Protein AF-A0A7S3WGF1-F1 (afdb_monomer)

Mean predicted aligned error: 12.61 Å

Structure (mmCIF, N/CA/C/O backbone):
data_AF-A0A7S3WGF1-F1
#
_entry.id   AF-A0A7S3WGF1-F1
#
loop_
_atom_site.group_PDB
_atom_site.id
_atom_site.type_symbol
_atom_site.label_atom_id
_atom_site.label_alt_id
_atom_site.label_comp_id
_atom_site.label_asym_id
_atom_site.label_entity_id
_atom_site.label_seq_id
_atom_site.pdbx_PDB_ins_code
_atom_site.Cartn_x
_atom_site.Cartn_y
_atom_site.Cartn_z
_atom_site.occupancy
_atom_site.B_iso_or_equiv
_atom_site.auth_seq_id
_atom_site.auth_comp_id
_atom_site.auth_asym_id
_atom_site.auth_atom_id
_atom_site.pdbx_PDB_model_num
ATOM 1 N N . ALA A 1 1 ? -30.052 -6.430 4.792 1.00 28.28 1 ALA A N 1
ATOM 2 C CA . ALA A 1 1 ? -30.085 -4.956 4.705 1.00 28.28 1 ALA A CA 1
ATOM 3 C C . ALA A 1 1 ? -29.554 -4.330 5.995 1.00 28.28 1 ALA A C 1
ATOM 5 O O . ALA A 1 1 ? -28.437 -3.846 5.954 1.00 28.28 1 ALA A O 1
ATOM 6 N N . ALA A 1 2 ? -30.234 -4.464 7.143 1.00 25.03 2 ALA A N 1
ATOM 7 C CA . ALA A 1 2 ? -29.783 -3.886 8.423 1.00 25.03 2 ALA A CA 1
ATOM 8 C C . ALA A 1 2 ? -28.396 -4.368 8.906 1.00 25.03 2 ALA A C 1
ATOM 10 O O . ALA A 1 2 ? -27.636 -3.590 9.456 1.00 25.03 2 ALA A O 1
ATOM 11 N N . MET A 1 3 ? -28.017 -5.622 8.637 1.00 24.45 3 MET A N 1
ATOM 12 C CA . MET A 1 3 ? -26.718 -6.178 9.056 1.00 24.45 3 MET A CA 1
ATOM 13 C C . MET A 1 3 ? -25.504 -5.597 8.296 1.00 24.45 3 MET A C 1
ATOM 15 O O . MET A 1 3 ? -24.385 -5.693 8.787 1.00 24.45 3 MET A O 1
ATOM 19 N N . ASN A 1 4 ? -25.712 -4.979 7.122 1.00 27.69 4 ASN A N 1
ATOM 20 C CA . ASN A 1 4 ? -24.635 -4.358 6.331 1.00 27.69 4 ASN A CA 1
ATOM 21 C C . ASN A 1 4 ? -24.276 -2.945 6.814 1.00 27.69 4 ASN A C 1
ATOM 23 O O . ASN A 1 4 ? -23.168 -2.490 6.554 1.00 27.69 4 ASN A O 1
ATOM 27 N N . GLU A 1 5 ? -25.173 -2.262 7.529 1.00 30.19 5 GLU A N 1
ATOM 28 C CA . GLU A 1 5 ? -24.887 -0.945 8.118 1.00 30.19 5 GLU A CA 1
ATOM 29 C C . GLU A 1 5 ? -24.027 -1.053 9.386 1.00 30.19 5 GLU A C 1
ATOM 31 O O . GLU A 1 5 ? -23.374 -0.097 9.773 1.00 30.19 5 GLU A O 1
ATOM 36 N N . TRP A 1 6 ? -23.970 -2.223 10.030 1.00 31.95 6 TRP A N 1
ATOM 37 C CA . TRP A 1 6 ? -23.259 -2.402 11.306 1.00 31.95 6 TRP A CA 1
ATOM 38 C C . TRP A 1 6 ? -21.753 -2.604 11.117 1.00 31.95 6 TRP A C 1
ATOM 40 O O . TRP A 1 6 ? -20.976 -2.490 12.061 1.00 31.95 6 TRP A O 1
ATOM 50 N N . LEU A 1 7 ? -21.351 -2.922 9.885 1.00 31.31 7 LEU A N 1
ATOM 51 C CA . LEU A 1 7 ? -19.973 -3.161 9.470 1.00 31.31 7 LEU A CA 1
ATOM 52 C C . LEU A 1 7 ? -19.371 -1.960 8.729 1.00 31.31 7 LEU A C 1
ATOM 54 O O . LEU A 1 7 ? -18.263 -2.075 8.204 1.00 31.31 7 LEU A O 1
ATOM 58 N N . THR A 1 8 ? -20.054 -0.807 8.680 1.00 32.34 8 THR A N 1
ATOM 59 C CA . THR A 1 8 ? -19.432 0.408 8.145 1.00 32.34 8 THR A CA 1
ATOM 60 C C . THR A 1 8 ? -18.238 0.788 9.028 1.00 32.34 8 THR A C 1
ATOM 62 O O . THR A 1 8 ? -18.432 1.028 10.223 1.00 32.34 8 THR A O 1
ATOM 65 N N . PRO A 1 9 ? -17.010 0.876 8.481 1.00 38.00 9 PRO A N 1
ATOM 66 C CA . PRO A 1 9 ? -15.781 1.083 9.252 1.00 38.00 9 PRO A CA 1
ATOM 67 C C . PRO A 1 9 ? -15.656 2.441 9.947 1.00 38.00 9 PRO A C 1
ATOM 69 O O . PRO A 1 9 ? -14.565 2.746 10.413 1.00 38.00 9 PRO A O 1
ATOM 72 N N . ALA A 1 10 ? -16.696 3.276 9.955 1.00 37.53 10 ALA A N 1
ATOM 73 C CA . ALA A 1 10 ? -16.585 4.691 10.286 1.00 37.53 10 ALA A CA 1
ATOM 74 C C . ALA A 1 10 ? -16.804 5.013 11.771 1.00 37.53 10 ALA A C 1
ATOM 76 O O . ALA A 1 10 ? -16.273 6.012 12.229 1.00 37.53 10 ALA A O 1
ATOM 77 N N . THR A 1 11 ? -17.546 4.204 12.540 1.00 42.28 11 THR A N 1
ATOM 78 C CA . THR A 1 11 ? -18.038 4.696 13.845 1.00 42.28 11 THR A CA 1
ATOM 79 C C . THR A 1 11 ? -18.036 3.705 15.015 1.00 42.28 11 THR A C 1
ATOM 81 O O . THR A 1 11 ? -18.543 4.066 16.064 1.00 42.28 11 THR A O 1
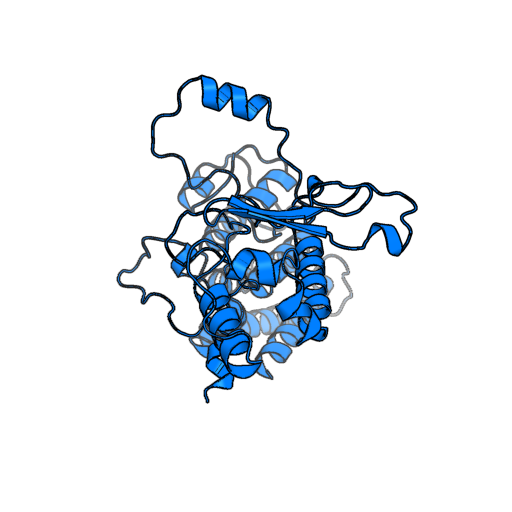ATOM 84 N N . S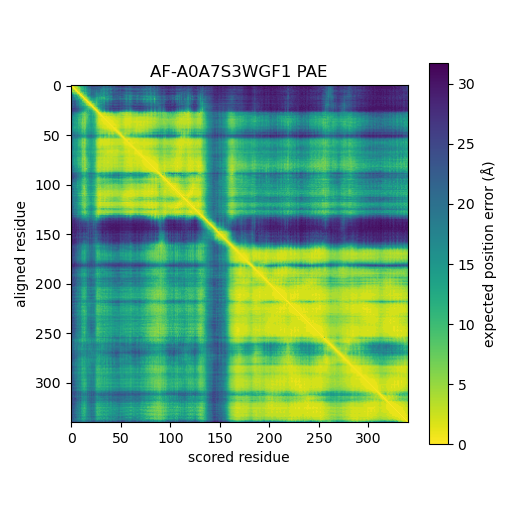ER A 1 12 ? -17.497 2.488 14.900 1.00 40.59 12 SER A N 1
ATOM 85 C CA . SER A 1 12 ? -17.511 1.466 15.971 1.00 40.59 12 SER A CA 1
ATOM 86 C C . SER A 1 12 ? -16.225 1.420 16.827 1.00 40.59 12 SER A C 1
ATOM 88 O O . SER A 1 12 ? -15.193 1.978 16.484 1.00 40.59 12 SER A O 1
ATOM 90 N N . LEU A 1 13 ? -16.231 0.651 17.924 1.00 42.50 13 LEU A N 1
ATOM 91 C CA . LEU A 1 13 ? -15.059 0.365 18.774 1.00 42.50 13 LEU A CA 1
ATOM 92 C C . LEU A 1 13 ? -13.947 -0.319 17.954 1.00 42.50 13 LEU A C 1
ATOM 94 O O . LEU A 1 13 ? -12.773 -0.406 18.316 1.00 42.50 13 LEU A O 1
ATOM 98 N N . LEU A 1 14 ? -14.387 -0.819 16.802 1.00 50.12 14 LEU A N 1
ATOM 99 C CA . LEU A 1 14 ? -13.697 -1.447 15.701 1.00 50.12 14 LEU A CA 1
ATOM 100 C C . LEU A 1 14 ? -13.537 -0.487 14.498 1.00 50.12 14 LEU A C 1
ATOM 102 O O . LEU A 1 14 ? -13.244 -0.945 13.401 1.00 50.12 14 LEU A O 1
ATOM 106 N N . SER A 1 15 ? -13.640 0.831 14.671 1.00 47.31 15 SER A N 1
ATOM 107 C CA . SER A 1 15 ? -13.261 1.892 13.725 1.00 47.31 15 SER A CA 1
ATOM 108 C C . SER A 1 15 ? -12.178 2.760 14.356 1.00 47.31 15 SER A C 1
ATOM 110 O O . SER A 1 15 ? -12.435 3.687 15.114 1.00 47.31 15 SER A O 1
ATOM 112 N N . LEU A 1 16 ? -10.926 2.428 14.059 1.00 43.38 16 LEU A N 1
ATOM 113 C CA . LEU A 1 16 ? -9.810 3.346 14.267 1.00 43.38 16 LEU A CA 1
ATOM 114 C C . LEU A 1 16 ? -9.381 3.796 12.875 1.00 43.38 16 LEU A C 1
ATOM 116 O O . LEU A 1 16 ? -8.387 3.317 12.339 1.00 43.38 16 LEU A O 1
ATOM 120 N N . GLY A 1 17 ? -10.200 4.648 12.271 1.00 36.94 17 GLY A N 1
ATOM 121 C CA . GLY A 1 17 ? -9.845 5.460 11.115 1.00 36.94 17 GLY A CA 1
ATOM 122 C C . GLY A 1 17 ? -10.109 6.919 11.483 1.00 36.94 17 GLY A C 1
ATOM 123 O O . GLY A 1 17 ? -11.022 7.167 12.272 1.00 36.94 17 GLY A O 1
ATOM 124 N N . PRO A 1 18 ? -9.306 7.885 11.012 1.00 34.41 18 PRO A N 1
ATOM 125 C CA . PRO A 1 18 ? -9.713 9.278 11.117 1.00 34.41 18 PRO A CA 1
ATOM 126 C C . PRO A 1 18 ? -11.056 9.446 10.394 1.00 34.41 18 PRO A C 1
ATOM 128 O O . PRO A 1 18 ? -11.232 8.922 9.293 1.00 34.41 18 PRO A O 1
ATOM 131 N N . GLU A 1 19 ? -11.993 10.176 11.000 1.00 35.38 19 GLU A N 1
ATOM 132 C CA . GLU A 1 19 ? -13.127 10.728 10.254 1.00 35.38 19 GLU A CA 1
ATOM 133 C C . GLU A 1 19 ? -12.552 11.511 9.063 1.00 35.38 19 GLU A C 1
ATOM 135 O O . GLU A 1 19 ? -11.658 12.345 9.286 1.00 35.38 19 GLU A O 1
ATOM 140 N N . PRO A 1 20 ? -12.997 11.257 7.818 1.00 32.69 20 PRO A N 1
ATOM 141 C CA . PRO A 1 20 ? -12.499 11.985 6.660 1.00 32.69 20 PRO A CA 1
ATOM 142 C C . PRO A 1 20 ? -12.712 13.491 6.884 1.00 32.69 20 PRO A C 1
ATOM 144 O O . PRO A 1 20 ? -13.832 13.954 7.074 1.00 32.69 20 PRO A O 1
ATOM 147 N N . GLY A 1 21 ? -11.615 14.254 6.923 1.00 33.94 21 GLY A N 1
ATOM 148 C CA . GLY A 1 21 ? -11.622 15.704 7.156 1.00 33.94 21 GLY A CA 1
ATOM 149 C C . GLY A 1 21 ? -11.395 16.159 8.604 1.00 33.94 21 GLY A C 1
ATOM 150 O O . GLY A 1 21 ? -11.217 17.355 8.837 1.00 33.94 21 GLY A O 1
ATOM 151 N N . SER A 1 22 ? -11.324 15.251 9.585 1.00 29.34 22 SER A N 1
ATOM 152 C CA . SER A 1 22 ? -10.852 15.605 10.927 1.00 29.34 22 SER A CA 1
ATOM 153 C C . SER A 1 22 ? -9.356 15.297 11.030 1.00 29.34 22 SER A C 1
ATOM 155 O O . SER A 1 22 ? -8.930 14.148 10.970 1.00 29.34 22 SER A O 1
ATOM 157 N N . GLY A 1 23 ? -8.519 16.313 11.234 1.00 28.98 23 GLY A N 1
ATOM 158 C CA . GLY A 1 23 ? -7.108 16.129 11.610 1.00 28.98 23 GLY A CA 1
ATOM 159 C C . GLY A 1 23 ? -6.924 15.502 13.005 1.00 28.98 23 GLY A C 1
ATOM 160 O O . GLY A 1 23 ? -5.917 15.752 13.669 1.00 28.98 23 GLY A O 1
ATOM 161 N N . ALA A 1 24 ? -7.913 14.752 13.501 1.00 30.61 24 ALA A N 1
ATOM 162 C CA . ALA A 1 24 ? -7.895 14.113 14.799 1.00 30.61 24 ALA A CA 1
ATOM 163 C C . ALA A 1 24 ? -7.146 12.781 14.693 1.00 30.61 24 ALA A C 1
ATOM 165 O O . ALA A 1 24 ? -7.541 11.865 13.974 1.00 30.61 24 ALA A O 1
ATOM 166 N N . ALA A 1 25 ? -6.040 12.693 15.433 1.00 35.16 25 ALA A N 1
ATOM 167 C CA . ALA A 1 25 ? -5.309 11.457 15.674 1.00 35.16 25 ALA A CA 1
ATOM 168 C C . ALA A 1 25 ? -6.285 10.319 15.998 1.00 35.16 25 ALA A C 1
ATOM 170 O O . ALA A 1 25 ? -7.210 10.545 16.780 1.00 35.16 25 ALA A O 1
ATOM 171 N N . SER A 1 26 ? -6.063 9.116 15.445 1.00 49.88 26 SER A N 1
ATOM 172 C CA . SER A 1 26 ? -6.861 7.942 15.812 1.00 49.88 26 SER A CA 1
ATOM 173 C C . SER A 1 26 ? -6.853 7.834 17.331 1.00 49.88 26 SER A C 1
ATOM 175 O O . SER A 1 26 ? -5.826 7.547 17.958 1.00 49.88 26 SER A O 1
ATOM 177 N N . SER A 1 27 ? -7.973 8.156 17.942 1.00 53.09 27 SER A N 1
ATOM 178 C CA . SER A 1 27 ? -8.084 8.073 19.376 1.00 53.09 27 SER A CA 1
ATOM 179 C C . SER A 1 27 ? -8.647 6.697 19.654 1.00 53.09 27 SER A C 1
ATOM 181 O O . SER A 1 27 ? -9.563 6.250 18.975 1.00 53.09 27 SER A O 1
ATOM 183 N N . MET A 1 28 ? -8.131 6.026 20.680 1.00 66.75 28 MET A N 1
ATOM 184 C CA . MET A 1 28 ? -8.801 4.884 21.308 1.00 66.75 28 MET A CA 1
ATOM 185 C C . MET A 1 28 ? -10.162 5.303 21.917 1.00 66.75 28 MET A C 1
ATOM 187 O O . MET A 1 28 ? -10.588 4.711 22.900 1.00 66.75 28 MET A O 1
ATOM 191 N N . ALA A 1 29 ? -10.786 6.385 21.439 1.00 71.44 29 ALA A N 1
ATOM 192 C CA . ALA A 1 29 ? -12.009 6.965 21.951 1.00 71.44 29 ALA A CA 1
ATOM 193 C C . ALA A 1 29 ? -13.213 6.111 21.581 1.00 71.44 29 ALA A C 1
ATOM 195 O O . ALA A 1 29 ? -13.190 5.332 20.633 1.00 71.44 29 ALA A O 1
ATOM 196 N N . LEU A 1 30 ? -14.265 6.299 22.365 1.00 73.31 30 LEU A N 1
ATOM 197 C CA . LEU A 1 30 ? -15.547 5.655 22.160 1.00 73.31 30 LEU A CA 1
ATOM 198 C C . LEU A 1 30 ? -16.306 6.383 21.038 1.00 73.31 30 LEU A C 1
ATOM 200 O O . LEU A 1 30 ? -16.776 7.511 21.250 1.00 73.31 30 LEU A O 1
ATOM 204 N N . GLY A 1 31 ? -16.419 5.748 19.872 1.00 72.31 31 GLY A N 1
ATOM 205 C CA . GLY A 1 31 ? -17.140 6.247 18.698 1.00 72.31 31 GLY A CA 1
ATOM 206 C C . GLY A 1 31 ? -18.662 6.266 18.875 1.00 72.31 31 GLY A C 1
ATOM 207 O O . GLY A 1 31 ? -19.212 5.757 19.856 1.00 72.31 31 GLY A O 1
ATOM 208 N N . GLU A 1 32 ? -19.376 6.900 17.941 1.00 73.06 32 GLU A N 1
ATOM 209 C CA . GLU A 1 32 ? -20.847 6.973 17.986 1.00 73.06 32 GLU A CA 1
ATOM 210 C C . GLU A 1 32 ? -21.517 5.623 17.700 1.00 73.06 32 GLU A C 1
ATOM 212 O O . GLU A 1 32 ? -22.487 5.249 18.358 1.00 73.06 32 GLU A O 1
ATOM 217 N N . GLY A 1 33 ? -20.969 4.860 16.764 1.00 73.06 33 GLY A N 1
ATOM 218 C CA . GLY A 1 33 ? -21.356 3.488 16.454 1.00 73.06 33 GLY A CA 1
ATOM 219 C C . GLY A 1 33 ? -21.038 2.511 17.585 1.00 73.06 33 GLY A C 1
ATOM 220 O O . GLY A 1 33 ? -21.807 1.576 17.773 1.00 73.06 33 GLY A O 1
ATOM 221 N N . ASP A 1 34 ? -20.004 2.733 18.406 1.00 77.19 34 ASP A N 1
ATOM 222 C CA . ASP A 1 34 ? -19.751 1.950 19.633 1.00 77.19 34 ASP A CA 1
ATOM 223 C C . ASP A 1 34 ? -20.948 2.086 20.567 1.00 77.19 34 ASP A C 1
ATOM 225 O O . ASP A 1 34 ? -21.453 1.102 21.106 1.00 77.19 34 ASP A O 1
ATOM 229 N N . ARG A 1 35 ? -21.423 3.328 20.736 1.00 79.75 35 ARG A N 1
ATOM 230 C CA . ARG A 1 35 ? -22.564 3.638 21.598 1.00 79.75 35 ARG A CA 1
ATOM 231 C C . ARG A 1 35 ? -23.838 3.049 21.018 1.00 79.75 35 ARG A C 1
ATOM 233 O O . ARG A 1 35 ? -24.595 2.437 21.762 1.00 79.75 35 ARG A O 1
ATOM 240 N N . ALA A 1 36 ? -24.062 3.197 19.712 1.00 81.50 36 ALA A N 1
ATOM 241 C CA . ALA A 1 36 ? -25.226 2.624 19.045 1.00 81.50 36 ALA A CA 1
ATOM 242 C C . ALA A 1 36 ? -25.248 1.092 19.165 1.00 81.50 36 ALA A C 1
ATOM 244 O O . ALA A 1 36 ? -26.277 0.520 19.522 1.00 81.50 36 ALA A O 1
ATOM 245 N N . PHE A 1 37 ? -24.103 0.441 18.944 1.00 83.25 37 PHE A N 1
ATOM 246 C CA . PHE A 1 37 ? -23.949 -1.005 19.064 1.00 83.25 37 PHE A CA 1
ATOM 247 C C . PHE A 1 37 ? -24.243 -1.486 20.485 1.00 83.25 37 PHE A C 1
ATOM 249 O O . PHE A 1 37 ? -25.060 -2.387 20.667 1.00 83.25 37 PHE A O 1
ATOM 256 N N . VAL A 1 38 ? -23.638 -0.865 21.500 1.00 85.69 38 VAL A N 1
ATOM 257 C CA . VAL A 1 38 ? -23.872 -1.248 22.8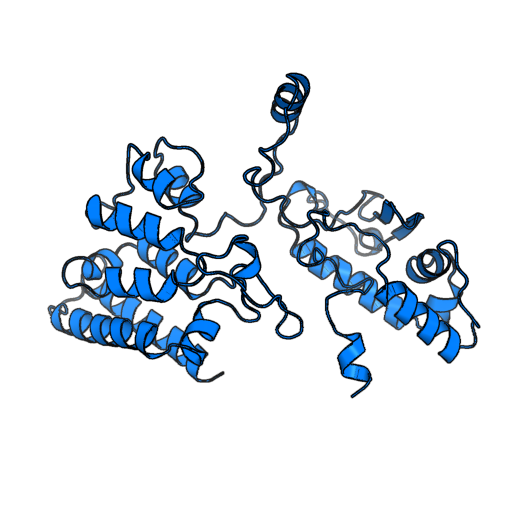99 1.00 85.69 38 VAL A CA 1
ATOM 258 C C . VAL A 1 38 ? -25.296 -0.952 23.338 1.00 85.69 38 VAL A C 1
ATOM 260 O O . VAL A 1 38 ? -25.896 -1.781 24.011 1.00 85.69 38 VAL A O 1
ATOM 263 N N . ALA A 1 39 ? -25.871 0.182 22.936 1.00 84.75 39 ALA A N 1
ATOM 264 C CA . ALA A 1 39 ? -27.259 0.502 23.249 1.00 84.75 39 ALA A CA 1
ATOM 265 C C . ALA A 1 39 ? -28.217 -0.528 22.634 1.00 84.75 39 ALA A C 1
ATOM 267 O O . ALA A 1 39 ? -29.141 -0.991 23.300 1.00 84.75 39 ALA A O 1
ATOM 268 N N . GLN A 1 40 ? -27.987 -0.925 21.383 1.00 86.06 40 GLN A N 1
ATOM 269 C CA . GLN A 1 40 ? -28.808 -1.929 20.717 1.00 86.06 40 GLN A CA 1
ATOM 270 C C . GLN A 1 40 ? -28.631 -3.320 21.327 1.00 86.06 40 GLN A C 1
ATOM 272 O O . GLN A 1 40 ? -29.622 -4.018 21.551 1.00 86.06 40 GLN A O 1
ATOM 277 N N . LEU A 1 41 ? -27.392 -3.713 21.622 1.00 84.00 41 LEU A N 1
ATOM 278 C CA . LEU A 1 41 ? -27.098 -4.990 22.259 1.00 84.00 41 LEU A CA 1
ATOM 279 C C . LEU A 1 41 ? -27.675 -5.033 23.678 1.00 84.00 41 LEU A C 1
ATOM 281 O O . LEU A 1 41 ? -28.315 -6.010 24.036 1.00 84.00 41 LEU A O 1
ATOM 285 N N . GLY A 1 42 ? -27.552 -3.954 24.451 1.00 85.12 42 GLY A N 1
ATOM 286 C CA . GLY A 1 42 ? -28.152 -3.827 25.780 1.00 85.12 42 GLY A CA 1
ATOM 287 C C . GLY A 1 42 ? -29.678 -3.943 25.755 1.00 85.12 42 GLY A C 1
ATOM 288 O O . GLY A 1 42 ? -30.253 -4.666 26.570 1.00 85.12 42 GLY A O 1
ATOM 289 N N . LEU A 1 43 ? -30.336 -3.326 24.766 1.00 86.62 43 LEU A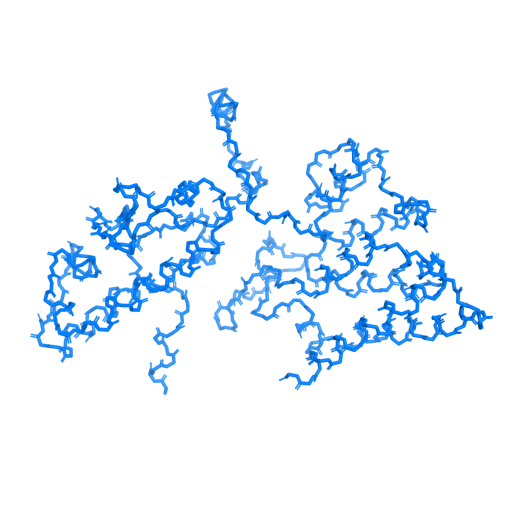 N 1
ATOM 290 C CA . LEU A 1 43 ? -31.778 -3.478 24.554 1.00 86.62 43 LEU A CA 1
ATOM 291 C C . LEU A 1 43 ? -32.165 -4.920 24.195 1.00 86.62 43 LEU A C 1
ATOM 293 O O . LEU A 1 43 ? -33.146 -5.431 24.732 1.00 86.62 43 LEU A O 1
ATOM 297 N N . ALA A 1 44 ? -31.410 -5.577 23.311 1.00 85.44 44 ALA A N 1
ATOM 298 C CA . ALA A 1 44 ? -31.676 -6.956 22.894 1.00 85.44 44 ALA A CA 1
ATOM 299 C C . ALA A 1 44 ? -31.422 -7.976 24.019 1.00 85.44 44 ALA A C 1
ATOM 301 O O . ALA A 1 44 ? -32.153 -8.956 24.144 1.00 85.44 44 ALA A O 1
ATOM 302 N N . SER A 1 45 ? -30.412 -7.716 24.847 1.00 84.00 45 SER A N 1
ATOM 303 C CA . SER A 1 45 ? -29.963 -8.562 25.956 1.00 84.00 45 SER A CA 1
ATOM 304 C C . SER A 1 45 ? -30.742 -8.348 27.257 1.00 84.00 45 SER A C 1
ATOM 306 O O . SER A 1 45 ? -30.525 -9.071 28.224 1.00 84.00 45 SER A O 1
ATOM 308 N N . GLY A 1 46 ? -31.642 -7.360 27.307 1.00 84.94 46 GLY A N 1
ATOM 309 C CA . GLY A 1 46 ? -32.433 -7.055 28.502 1.00 84.94 46 GLY A CA 1
ATOM 310 C C . GLY A 1 46 ? -31.693 -6.257 29.583 1.00 84.94 46 GLY A C 1
ATOM 311 O O . GLY A 1 46 ? -32.229 -6.104 30.677 1.00 84.94 46 GLY A O 1
ATOM 312 N N . LEU A 1 47 ? -30.517 -5.698 29.275 1.00 82.88 47 LEU A N 1
ATOM 313 C CA . LEU A 1 47 ? -29.768 -4.780 30.153 1.00 82.88 47 LEU A CA 1
ATOM 314 C C . LEU A 1 47 ? -30.432 -3.394 30.248 1.00 82.88 47 LEU A C 1
ATOM 316 O O . LEU A 1 47 ? -30.088 -2.572 31.090 1.00 82.88 47 LEU A O 1
ATOM 320 N N . GLY A 1 48 ? -31.429 -3.140 29.398 1.00 80.44 48 GLY A N 1
ATOM 321 C CA . GLY A 1 48 ? -32.181 -1.895 29.379 1.00 80.44 48 GLY A CA 1
ATOM 322 C C . GLY A 1 48 ? -31.513 -0.829 28.517 1.00 80.44 48 GLY A C 1
ATOM 323 O O . GLY A 1 48 ? -30.771 -1.121 27.578 1.00 80.44 48 GLY A O 1
ATOM 324 N N . ARG A 1 49 ? -31.852 0.435 28.782 1.00 77.44 49 ARG A N 1
ATOM 325 C CA . ARG A 1 49 ? -31.233 1.565 28.086 1.00 77.44 49 ARG A CA 1
ATOM 326 C C . ARG A 1 49 ? -29.894 1.863 28.735 1.00 77.44 49 ARG A C 1
ATOM 328 O O . ARG A 1 49 ? -29.878 2.389 29.842 1.00 77.44 49 ARG A O 1
ATOM 335 N N . VAL A 1 50 ? -28.825 1.594 27.997 1.00 75.69 50 VAL A N 1
ATOM 336 C CA . VAL A 1 50 ? -27.473 2.022 28.359 1.00 75.69 50 VAL A CA 1
ATOM 337 C C . VAL A 1 50 ? -27.463 3.549 28.443 1.00 75.69 50 VAL A C 1
ATOM 339 O O . VAL A 1 50 ? -27.812 4.234 27.475 1.00 75.69 50 VAL A O 1
ATOM 342 N N . GLY A 1 51 ? -27.164 4.075 29.627 1.00 66.06 51 GLY A N 1
ATOM 343 C CA . GLY A 1 51 ? -27.228 5.494 29.949 1.00 66.06 51 GLY A CA 1
ATOM 344 C C . GLY A 1 51 ? -26.104 6.327 29.326 1.00 66.06 51 GLY A C 1
ATOM 345 O O . GLY A 1 51 ? -25.121 5.825 28.778 1.00 66.06 51 GLY A O 1
ATOM 346 N N . GLY A 1 52 ? -26.253 7.653 29.410 1.00 69.44 52 GLY A N 1
ATOM 347 C CA . GLY A 1 52 ? -25.169 8.594 29.109 1.00 69.44 52 GLY A CA 1
ATOM 348 C C . GLY A 1 52 ? -24.114 8.624 30.225 1.00 69.44 52 GLY A C 1
ATOM 349 O O . GLY A 1 52 ? -24.384 8.218 31.351 1.00 69.44 52 GLY A O 1
ATOM 350 N N . GLY A 1 53 ? -22.913 9.141 29.941 1.00 72.12 53 GLY A N 1
ATOM 351 C CA . GLY A 1 53 ? -21.838 9.257 30.941 1.00 72.12 53 GLY A CA 1
ATOM 352 C C . GLY A 1 53 ? -20.844 8.090 30.931 1.00 72.12 53 GLY A C 1
ATOM 353 O O . GLY A 1 53 ? -20.406 7.619 31.987 1.00 72.12 53 GLY A O 1
ATOM 354 N N . GLY A 1 54 ? -20.481 7.610 29.739 1.00 79.75 54 GLY A N 1
ATOM 355 C CA . GLY A 1 54 ? -19.445 6.591 29.566 1.00 79.75 54 GLY A CA 1
ATOM 356 C C . GLY A 1 54 ? -19.807 5.165 29.995 1.00 79.75 54 GLY A C 1
ATOM 357 O O . GLY A 1 54 ? -18.914 4.324 30.041 1.00 79.75 54 GLY A O 1
ATOM 358 N N . GLU A 1 55 ? -21.076 4.871 30.292 1.00 86.25 55 GLU A N 1
ATOM 359 C CA . GLU A 1 55 ? -21.556 3.516 30.633 1.00 86.25 55 GLU A CA 1
ATOM 360 C C . GLU A 1 55 ? -21.256 2.513 29.514 1.00 86.25 55 GLU A C 1
ATOM 362 O O . GLU A 1 55 ? -20.640 1.478 29.750 1.00 86.25 55 GLU A O 1
ATOM 367 N N . ALA A 1 56 ? -21.532 2.891 28.261 1.00 85.25 56 ALA A N 1
ATOM 368 C CA . ALA A 1 56 ? -21.159 2.089 27.098 1.00 85.25 56 ALA A CA 1
ATOM 369 C C . ALA A 1 56 ? -19.654 1.755 27.065 1.00 85.25 56 ALA A C 1
ATOM 371 O O . ALA A 1 56 ? -19.271 0.650 26.692 1.00 85.25 56 ALA A O 1
ATOM 372 N N . GLY A 1 57 ? -18.799 2.685 27.505 1.00 86.31 57 GLY A N 1
ATOM 373 C CA . GLY A 1 57 ? -17.362 2.458 27.618 1.00 86.31 57 GLY A CA 1
ATOM 374 C C . GLY A 1 57 ? -17.002 1.424 28.685 1.00 86.31 57 GLY A C 1
ATOM 375 O O . GLY A 1 57 ? -16.179 0.551 28.424 1.00 86.31 57 GLY A O 1
ATOM 376 N N . ARG A 1 58 ? -17.642 1.473 29.859 1.00 89.00 58 ARG A N 1
ATOM 377 C CA . ARG A 1 58 ? -17.401 0.524 30.962 1.00 89.00 58 ARG A CA 1
ATOM 378 C C . ARG A 1 58 ? -17.903 -0.888 30.651 1.00 89.00 58 ARG A C 1
ATOM 380 O O . ARG A 1 58 ? -17.210 -1.860 30.955 1.00 89.00 58 ARG A O 1
ATOM 387 N N . LEU A 1 59 ? -19.041 -0.998 29.968 1.00 89.06 59 LEU A N 1
ATOM 388 C CA . LEU A 1 59 ? -19.565 -2.274 29.471 1.00 89.06 59 LEU A CA 1
ATOM 389 C C . LEU A 1 59 ? -18.643 -2.889 28.404 1.00 89.06 59 LEU A C 1
ATOM 391 O O . LEU A 1 59 ? -18.370 -4.088 28.415 1.00 89.06 59 LEU A O 1
ATOM 395 N N . LEU A 1 60 ? -18.108 -2.069 27.491 1.00 87.25 60 LEU A N 1
ATOM 396 C CA . LEU A 1 60 ? -17.197 -2.529 26.436 1.00 87.25 60 LEU A CA 1
ATOM 397 C C . LEU A 1 60 ? -15.796 -2.871 26.933 1.00 87.25 60 LEU A C 1
ATOM 399 O O . LEU A 1 60 ? -15.164 -3.757 26.357 1.00 87.25 60 LEU A O 1
ATOM 403 N N . SER A 1 61 ? -15.277 -2.186 27.958 1.00 88.06 61 SER A N 1
ATOM 404 C CA . SER A 1 61 ? -14.002 -2.556 28.588 1.00 88.06 61 SER A CA 1
ATOM 405 C C . SER A 1 61 ? -14.133 -3.849 29.397 1.00 88.06 61 SER A C 1
ATOM 407 O O . SER A 1 61 ? -13.175 -4.626 29.465 1.00 88.06 61 SER A O 1
ATOM 409 N N . GLY A 1 62 ? -15.329 -4.133 29.919 1.00 86.94 62 GLY A N 1
ATOM 410 C CA . GLY A 1 62 ? -15.569 -5.201 30.883 1.00 86.94 62 GLY A CA 1
ATOM 411 C C . GLY A 1 62 ? -15.271 -4.774 32.320 1.00 86.94 62 GLY A C 1
ATOM 412 O O . GLY A 1 62 ? -15.002 -5.628 33.155 1.00 86.94 62 GLY A O 1
ATOM 413 N N . GLU A 1 63 ? -15.261 -3.466 32.601 1.00 88.69 63 GLU A N 1
ATOM 414 C CA . GLU A 1 63 ? -15.333 -2.958 33.980 1.00 88.69 63 GLU A CA 1
ATOM 415 C C . GLU A 1 63 ? -16.716 -3.231 34.583 1.00 88.69 63 GLU A C 1
ATOM 417 O O . GLU A 1 63 ? -16.824 -3.550 35.764 1.00 88.69 63 GLU A O 1
ATOM 422 N N . GLU A 1 64 ? -17.751 -3.154 33.746 1.00 89.12 64 GLU A N 1
ATOM 423 C CA . GLU A 1 64 ? -19.086 -3.680 34.015 1.00 89.12 64 GLU A CA 1
ATOM 424 C C . GLU A 1 64 ? -19.252 -4.952 33.166 1.00 89.12 64 GLU A C 1
ATOM 426 O O . GLU A 1 64 ? -19.321 -4.893 31.937 1.00 89.12 64 GLU A O 1
ATOM 431 N N . GLU A 1 65 ? -19.233 -6.123 33.809 1.00 87.50 65 GLU A N 1
ATOM 432 C CA . GLU A 1 65 ? -19.179 -7.421 33.111 1.00 87.50 65 GLU A CA 1
ATOM 433 C C . GLU A 1 65 ? -20.513 -7.821 32.466 1.00 87.50 65 GLU A C 1
ATOM 435 O O . GLU A 1 65 ? -20.524 -8.672 31.585 1.00 87.50 65 GLU A O 1
ATOM 440 N N . GLU A 1 66 ? -21.616 -7.150 32.807 1.00 89.06 66 GLU A N 1
ATOM 441 C CA . GLU A 1 66 ? -22.987 -7.494 32.405 1.00 89.06 66 GLU A CA 1
ATOM 442 C C . GLU A 1 66 ? -23.147 -7.722 30.892 1.00 89.06 66 GLU A C 1
ATOM 444 O O . GLU A 1 66 ? -23.796 -8.674 30.457 1.00 89.06 66 GLU A O 1
ATOM 449 N N . LEU A 1 67 ? -22.515 -6.879 30.068 1.00 87.31 67 LEU A N 1
ATOM 450 C CA . LEU A 1 67 ? -22.549 -7.026 28.612 1.00 87.31 67 LEU A CA 1
ATOM 451 C C . LEU A 1 67 ? -21.718 -8.218 28.125 1.00 87.31 67 LEU A C 1
ATOM 453 O O . LEU A 1 67 ? -22.138 -8.934 27.215 1.00 87.31 67 LEU A O 1
ATOM 457 N N . LEU A 1 68 ? -20.537 -8.421 28.709 1.00 88.88 68 LEU A N 1
ATOM 458 C CA . LEU A 1 68 ? -19.625 -9.501 28.328 1.00 88.88 68 LEU A CA 1
ATOM 459 C C . LEU A 1 68 ? -20.080 -10.862 28.867 1.00 88.88 68 LEU A C 1
ATOM 461 O O . LEU A 1 68 ? -19.736 -11.880 28.273 1.00 88.88 68 LEU A O 1
ATOM 465 N N . ASP A 1 69 ? -20.882 -10.884 29.929 1.00 89.88 69 ASP A N 1
ATOM 466 C CA . ASP A 1 69 ? -21.528 -12.086 30.452 1.00 89.88 69 ASP A CA 1
ATOM 467 C C . ASP A 1 69 ? -22.641 -12.568 29.518 1.00 89.88 69 ASP A C 1
ATOM 469 O O . ASP A 1 69 ? -22.767 -13.768 29.268 1.00 89.88 69 ASP A O 1
ATOM 473 N N . VAL A 1 70 ? -23.424 -11.640 28.950 1.00 88.94 70 VAL A N 1
ATOM 474 C CA . VAL A 1 70 ? -24.470 -11.985 27.973 1.00 88.94 70 VAL A CA 1
ATOM 475 C C . VAL A 1 70 ? -23.882 -12.296 26.592 1.00 88.94 70 VAL A C 1
ATOM 477 O O . VAL A 1 70 ? -24.398 -13.159 25.882 1.00 88.94 70 VAL A O 1
ATOM 480 N N . ALA A 1 71 ? -22.796 -11.623 26.204 1.00 86.56 71 ALA A N 1
ATOM 481 C CA . ALA A 1 71 ? -22.138 -11.794 24.910 1.00 86.56 71 ALA A CA 1
ATOM 482 C C . ALA A 1 71 ? -20.629 -12.084 25.069 1.00 86.56 71 ALA A C 1
ATOM 484 O O . ALA A 1 71 ? -19.796 -11.239 24.728 1.00 86.56 71 ALA A O 1
ATOM 485 N N . PRO A 1 72 ? -20.235 -13.287 25.526 1.00 88.38 72 PRO A N 1
ATOM 486 C CA . PRO A 1 72 ? -18.826 -13.623 25.758 1.00 88.38 72 PRO A CA 1
ATOM 487 C C . PRO A 1 72 ? -17.981 -13.594 24.477 1.00 88.38 72 PRO A C 1
ATOM 489 O O . PRO A 1 72 ? -16.795 -13.255 24.520 1.00 88.38 72 PRO A O 1
ATOM 492 N N . ASP A 1 73 ? -18.588 -13.868 23.320 1.00 87.12 73 ASP A N 1
ATOM 493 C CA . ASP A 1 73 ? -17.921 -13.806 22.015 1.00 87.12 73 ASP A CA 1
ATOM 494 C C . ASP A 1 73 ? -17.428 -12.391 21.677 1.00 87.12 73 ASP A C 1
ATOM 496 O O . ASP A 1 73 ? -16.394 -12.231 21.021 1.00 87.12 73 ASP A O 1
ATOM 500 N N . LEU A 1 74 ? -18.111 -11.353 22.181 1.00 85.81 74 LEU A N 1
ATOM 501 C CA . LEU A 1 74 ? -17.708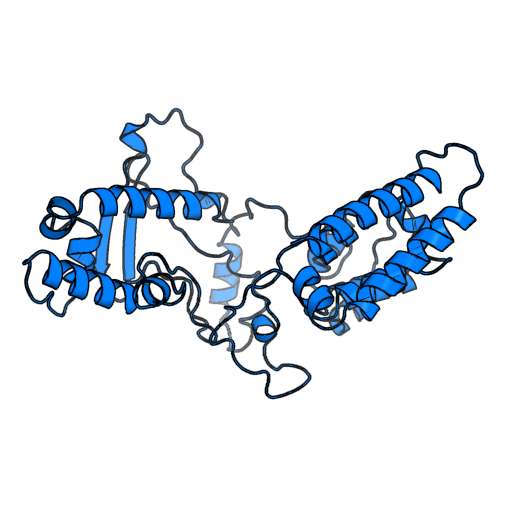 -9.958 21.993 1.00 85.81 74 LEU A CA 1
ATOM 502 C C . LEU A 1 74 ? -16.318 -9.702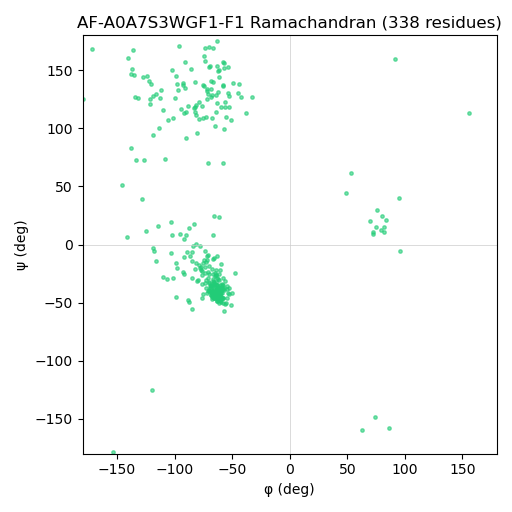 22.580 1.00 85.81 74 LEU A C 1
ATOM 504 O O . LEU A 1 74 ? -15.513 -8.999 21.970 1.00 85.81 74 LEU A O 1
ATOM 508 N N . ARG A 1 75 ? -16.005 -10.317 23.728 1.00 87.12 75 ARG A N 1
ATOM 509 C CA . ARG A 1 75 ? -14.687 -10.214 24.368 1.00 87.12 75 ARG A CA 1
ATOM 510 C C . ARG A 1 75 ? -13.592 -10.768 23.463 1.00 87.12 75 ARG A C 1
ATOM 512 O O . ARG A 1 75 ? -12.565 -10.120 23.271 1.00 87.12 75 ARG A O 1
ATOM 519 N N . VAL A 1 76 ? -13.826 -11.952 22.898 1.00 87.06 76 VAL A N 1
ATOM 520 C CA . VAL A 1 76 ? -12.865 -12.630 22.019 1.00 87.06 76 VAL A CA 1
ATOM 521 C C . VAL A 1 76 ? -12.660 -11.830 20.736 1.00 87.06 76 VAL A C 1
ATOM 523 O O . VAL A 1 76 ? -11.519 -11.592 20.342 1.00 87.06 76 VAL A O 1
ATOM 526 N N . LEU A 1 77 ? -13.745 -11.370 20.110 1.00 84.81 77 LEU A N 1
ATOM 527 C CA . LEU A 1 77 ? -13.684 -10.593 18.874 1.00 84.81 77 LEU A CA 1
ATOM 528 C C . LEU A 1 77 ? -12.963 -9.255 19.081 1.00 84.81 77 LEU A C 1
ATOM 530 O O . LEU A 1 77 ? -12.076 -8.910 18.299 1.00 84.81 77 LEU A O 1
ATOM 534 N N . ARG A 1 78 ? -13.296 -8.527 20.154 1.00 86.12 78 ARG A N 1
ATOM 535 C CA . ARG A 1 78 ? -12.645 -7.264 20.533 1.00 86.12 78 ARG A CA 1
ATOM 536 C C . ARG A 1 78 ? -11.138 -7.451 20.686 1.00 86.12 78 ARG A C 1
ATOM 538 O O . ARG A 1 78 ? -10.355 -6.699 20.102 1.00 86.12 78 ARG A O 1
ATOM 545 N N . ASP A 1 79 ? -10.733 -8.463 21.449 1.00 87.94 79 ASP A N 1
ATOM 546 C CA . ASP A 1 79 ? -9.323 -8.720 21.729 1.00 87.94 79 ASP A CA 1
ATOM 547 C C . ASP A 1 79 ? -8.573 -9.180 20.466 1.00 87.94 79 ASP A C 1
ATOM 549 O O . ASP A 1 79 ? -7.456 -8.722 20.208 1.00 87.94 79 ASP A O 1
ATOM 553 N N . ALA A 1 80 ? -9.197 -10.016 19.629 1.00 85.19 80 ALA A N 1
ATOM 554 C CA . ALA A 1 80 ? -8.636 -10.444 18.350 1.00 85.19 80 ALA A CA 1
ATOM 555 C C . ALA A 1 80 ? -8.415 -9.258 17.400 1.00 85.19 80 ALA A C 1
ATOM 557 O O . ALA A 1 80 ? -7.320 -9.104 16.855 1.00 85.19 80 ALA A O 1
ATOM 558 N N . VAL A 1 81 ? -9.412 -8.381 17.236 1.00 81.88 81 VAL A N 1
ATOM 559 C CA . VAL A 1 81 ? -9.293 -7.189 16.381 1.00 81.88 81 VAL A CA 1
ATOM 560 C C . VAL A 1 81 ? -8.219 -6.238 16.906 1.00 81.88 81 VAL A C 1
ATOM 562 O O . VAL A 1 81 ? -7.424 -5.723 16.115 1.00 81.88 81 VAL A O 1
ATOM 565 N N . PHE A 1 82 ? -8.134 -6.039 18.224 1.00 83.06 82 PHE A N 1
ATOM 566 C CA . PHE A 1 82 ? -7.066 -5.235 18.816 1.00 83.06 82 PHE A CA 1
ATOM 567 C C . PHE A 1 82 ? -5.684 -5.809 18.491 1.00 83.06 82 PHE A C 1
ATOM 569 O O . PHE A 1 82 ? -4.797 -5.067 18.069 1.00 83.06 82 PHE A O 1
ATOM 576 N N . TYR A 1 83 ? -5.502 -7.126 18.617 1.00 84.75 83 TYR A N 1
ATOM 577 C CA . TYR A 1 83 ? -4.244 -7.778 18.263 1.00 84.75 83 TYR A CA 1
ATOM 578 C C . TYR A 1 83 ? -3.908 -7.665 16.780 1.00 84.75 83 TYR A C 1
ATOM 580 O O . TYR A 1 83 ? -2.772 -7.316 16.456 1.00 84.75 83 TYR A O 1
ATOM 588 N N . PHE A 1 84 ? -4.869 -7.895 15.880 1.00 79.56 84 PHE A N 1
ATOM 589 C CA . PHE A 1 84 ? -4.652 -7.693 14.447 1.00 79.56 84 PHE A CA 1
ATOM 590 C C . PHE A 1 84 ? -4.156 -6.275 14.168 1.00 79.56 84 PHE A C 1
ATOM 592 O O . PHE A 1 84 ? -3.149 -6.095 13.492 1.00 79.56 84 PHE A O 1
ATOM 599 N N . ARG A 1 85 ? -4.781 -5.263 14.771 1.00 74.31 85 ARG A N 1
ATOM 600 C CA . ARG A 1 85 ? -4.372 -3.864 14.597 1.00 74.31 85 ARG A CA 1
ATOM 601 C C . ARG A 1 85 ? -3.022 -3.544 15.214 1.00 74.31 85 ARG A C 1
ATOM 603 O O . ARG A 1 85 ? -2.226 -2.843 14.601 1.00 74.31 85 ARG A O 1
ATOM 610 N N . LEU A 1 86 ? -2.736 -4.074 16.398 1.00 78.00 86 LEU A N 1
ATOM 611 C CA . LEU A 1 86 ? -1.436 -3.916 17.039 1.00 78.00 86 LEU A CA 1
ATOM 612 C C . LEU A 1 86 ? -0.315 -4.487 16.160 1.00 78.00 86 LEU A C 1
ATOM 614 O O . LEU A 1 86 ? 0.743 -3.875 16.043 1.00 78.00 86 LEU A O 1
ATOM 618 N N . MET A 1 87 ? -0.563 -5.616 15.493 1.00 75.69 87 MET A N 1
ATOM 619 C CA . MET A 1 87 ? 0.382 -6.222 14.549 1.00 75.69 87 MET A CA 1
ATOM 620 C C . MET A 1 87 ? 0.551 -5.415 13.253 1.00 75.69 87 MET A C 1
ATOM 622 O O . MET A 1 87 ? 1.609 -5.496 12.623 1.00 75.69 87 MET A O 1
ATOM 626 N N . MET A 1 88 ? -0.459 -4.622 12.886 1.00 70.00 88 MET A N 1
ATOM 627 C CA . MET A 1 88 ? -0.422 -3.672 11.768 1.00 70.00 88 MET A CA 1
ATOM 628 C C . MET A 1 88 ? 0.142 -2.298 12.164 1.00 70.00 88 MET A C 1
ATOM 630 O O . MET A 1 88 ? 0.413 -1.479 11.288 1.00 70.00 88 MET A O 1
ATOM 634 N N . CYS A 1 89 ? 0.349 -2.035 13.460 1.00 65.69 89 CYS A N 1
ATOM 635 C CA . CYS A 1 89 ? 0.881 -0.766 13.941 1.00 65.69 89 CYS A CA 1
ATOM 636 C C . CYS A 1 89 ? 2.313 -0.565 13.411 1.00 65.69 89 CYS A C 1
ATOM 638 O O . CYS A 1 89 ? 3.172 -1.444 13.563 1.00 65.69 89 CYS A O 1
ATOM 640 N N . PRO A 1 90 ? 2.606 0.586 12.790 1.00 55.75 90 PRO A N 1
ATOM 641 C CA . PRO A 1 90 ? 3.892 0.813 12.158 1.00 55.75 90 PRO A CA 1
ATOM 642 C C . PRO A 1 90 ? 4.973 1.157 13.171 1.00 55.75 90 PRO A C 1
ATOM 644 O O . PRO A 1 90 ? 6.134 1.044 12.832 1.00 55.75 90 PRO A O 1
ATOM 647 N N . ALA A 1 91 ? 4.678 1.563 14.402 1.00 64.25 91 ALA A N 1
ATOM 648 C CA . ALA A 1 91 ? 5.733 1.948 15.332 1.00 64.25 91 ALA A CA 1
ATOM 649 C C . ALA A 1 91 ? 6.361 0.716 16.008 1.00 64.25 91 ALA A C 1
ATOM 651 O O . ALA A 1 91 ? 5.688 -0.018 16.732 1.00 64.25 91 ALA A O 1
ATOM 652 N N . ARG A 1 92 ? 7.678 0.497 15.841 1.00 61.53 92 ARG A N 1
ATOM 653 C CA . ARG A 1 92 ? 8.392 -0.595 16.544 1.00 61.53 92 ARG A CA 1
ATOM 654 C C . ARG A 1 92 ? 8.274 -0.484 18.072 1.00 61.53 92 ARG A C 1
ATOM 656 O O . ARG A 1 92 ? 8.292 -1.504 18.755 1.00 61.53 92 ARG A O 1
ATOM 663 N N . GLY A 1 93 ? 8.127 0.737 18.594 1.00 66.19 93 GLY A N 1
ATOM 664 C CA . GLY A 1 93 ? 7.929 1.024 20.017 1.00 66.19 93 GLY A CA 1
ATOM 665 C C . GLY A 1 93 ? 6.545 0.653 20.560 1.00 66.19 93 GLY A C 1
ATOM 666 O O . GLY A 1 93 ? 6.385 0.529 21.775 1.00 66.19 93 GLY A O 1
ATOM 667 N N . ALA A 1 94 ? 5.555 0.407 19.698 1.00 69.25 94 ALA A N 1
ATOM 668 C CA . ALA A 1 94 ? 4.206 0.027 20.120 1.00 69.25 94 ALA A CA 1
ATOM 669 C C . ALA A 1 94 ? 4.096 -1.445 20.556 1.00 69.25 94 ALA A C 1
ATOM 671 O O . ALA A 1 94 ? 3.190 -1.799 21.312 1.00 69.25 94 ALA A O 1
ATOM 672 N N . LEU A 1 95 ? 5.020 -2.302 20.108 1.00 76.94 95 LEU A N 1
ATOM 673 C CA . LEU A 1 95 ? 5.025 -3.728 20.425 1.00 76.94 95 LEU A CA 1
ATOM 674 C C . LEU A 1 95 ? 5.735 -4.023 21.759 1.00 76.94 95 LEU A C 1
ATOM 676 O O . LEU A 1 95 ? 6.648 -3.291 22.162 1.00 76.94 95 LEU A O 1
ATOM 680 N N . PRO A 1 96 ? 5.336 -5.102 22.460 1.00 80.50 96 PRO A N 1
ATOM 681 C CA . PRO A 1 96 ? 6.046 -5.560 23.646 1.00 80.50 96 PRO A CA 1
ATOM 682 C C . PRO A 1 96 ? 7.487 -5.948 23.298 1.00 80.50 96 PRO A C 1
ATOM 684 O O . PRO A 1 96 ? 7.784 -6.400 22.192 1.00 80.50 96 PRO A O 1
ATOM 687 N N . GLU A 1 97 ? 8.392 -5.790 24.263 1.00 82.06 97 GLU A N 1
ATOM 688 C CA . GLU A 1 97 ? 9.786 -6.194 24.084 1.00 82.06 97 GLU A CA 1
ATOM 689 C C . GLU A 1 97 ? 9.888 -7.702 23.817 1.00 82.06 97 GLU A C 1
ATOM 691 O O . GLU A 1 97 ? 9.122 -8.483 24.400 1.00 82.06 97 GLU A O 1
ATOM 696 N N . PRO A 1 98 ? 10.839 -8.130 22.966 1.00 81.50 98 PRO A N 1
ATOM 697 C CA . PRO A 1 98 ? 11.075 -9.540 22.706 1.00 81.50 98 PRO A CA 1
ATOM 698 C C . PRO A 1 98 ? 11.567 -10.222 23.988 1.00 81.50 98 PRO A C 1
ATOM 700 O O . PRO A 1 98 ? 12.724 -10.104 24.388 1.00 81.50 98 PRO A O 1
ATOM 703 N N . ARG A 1 99 ? 10.656 -10.938 24.648 1.00 85.88 99 ARG A N 1
ATOM 704 C CA . ARG A 1 99 ? 10.884 -11.713 25.870 1.00 85.88 99 ARG A CA 1
ATOM 705 C C . ARG A 1 99 ? 10.106 -13.025 25.767 1.00 85.88 99 ARG A C 1
ATOM 707 O O . ARG A 1 99 ? 9.168 -13.134 24.982 1.00 85.88 99 ARG A O 1
ATOM 714 N N . ALA A 1 100 ? 10.476 -14.021 26.569 1.00 89.88 100 ALA A N 1
ATOM 715 C CA . ALA A 1 100 ? 9.747 -15.285 26.683 1.00 89.88 100 ALA A CA 1
ATOM 716 C C . ALA A 1 100 ? 8.404 -15.099 27.421 1.00 89.88 100 ALA A C 1
ATOM 718 O O . ALA A 1 100 ? 8.246 -15.506 28.574 1.00 89.88 100 ALA A O 1
ATOM 719 N N . TRP A 1 101 ? 7.457 -14.427 26.767 1.00 89.69 101 TRP A N 1
ATOM 720 C CA . TRP A 1 101 ? 6.101 -14.218 27.262 1.00 89.69 101 TRP A CA 1
ATOM 721 C C . TRP A 1 101 ? 5.324 -15.532 27.287 1.00 89.69 101 TRP A C 1
ATOM 723 O O . TRP A 1 101 ? 5.430 -16.355 26.378 1.00 89.69 101 TRP A O 1
ATOM 733 N N . ARG A 1 102 ? 4.519 -15.733 28.330 1.00 92.00 102 ARG A N 1
ATOM 734 C CA . ARG A 1 102 ? 3.556 -16.836 28.392 1.00 92.00 102 ARG A CA 1
ATOM 735 C C . ARG A 1 102 ? 2.215 -16.371 27.816 1.00 92.00 102 ARG A C 1
ATOM 737 O O . ARG A 1 102 ? 1.919 -15.181 27.889 1.00 92.00 102 ARG A O 1
ATOM 744 N N . PRO A 1 103 ? 1.343 -17.284 27.350 1.00 88.81 103 PRO A N 1
ATOM 745 C CA . PRO A 1 103 ? 0.017 -16.911 26.845 1.00 88.81 103 PRO A CA 1
ATOM 746 C C . PRO A 1 103 ? -0.799 -16.048 27.822 1.00 88.81 103 PRO A C 1
ATOM 748 O O . PRO A 1 103 ? -1.435 -15.084 27.415 1.00 88.81 103 PRO A O 1
ATOM 751 N N . ARG A 1 104 ? -0.695 -16.316 29.132 1.00 90.56 104 ARG A N 1
ATOM 752 C CA . ARG A 1 104 ? -1.347 -15.515 30.187 1.00 90.56 104 ARG A CA 1
ATOM 753 C C . ARG A 1 104 ? -0.891 -14.056 30.254 1.00 90.56 104 ARG A C 1
ATOM 755 O O . ARG A 1 104 ? -1.629 -13.214 30.750 1.00 90.56 104 ARG A O 1
ATOM 762 N N . ASP A 1 105 ? 0.322 -13.763 29.794 1.00 90.81 105 ASP A N 1
ATOM 763 C CA . ASP A 1 105 ? 0.858 -12.403 29.791 1.00 90.81 105 ASP A CA 1
ATOM 764 C C . ASP A 1 105 ? 0.266 -11.591 28.626 1.00 90.81 105 ASP A C 1
ATOM 766 O O . ASP A 1 105 ? 0.244 -10.367 28.693 1.00 90.81 105 ASP A O 1
ATOM 770 N N . GLY A 1 106 ? -0.260 -12.263 27.595 1.00 89.00 106 GLY A N 1
ATOM 771 C CA . GLY A 1 106 ? -0.999 -11.669 26.478 1.00 89.00 106 GLY A CA 1
ATOM 772 C C . GLY A 1 106 ? -2.501 -11.506 26.736 1.00 89.00 106 GLY A C 1
ATOM 773 O O . GLY A 1 106 ? -3.266 -11.306 25.804 1.00 89.00 106 GLY A O 1
ATOM 774 N N . VAL A 1 107 ? -2.975 -11.620 27.977 1.00 91.19 107 VAL A N 1
ATOM 775 C CA . VAL A 1 107 ? -4.378 -11.293 28.268 1.00 91.19 107 VAL A CA 1
ATOM 776 C C . VAL A 1 107 ? -4.526 -9.773 28.286 1.00 91.19 107 VAL A C 1
ATOM 778 O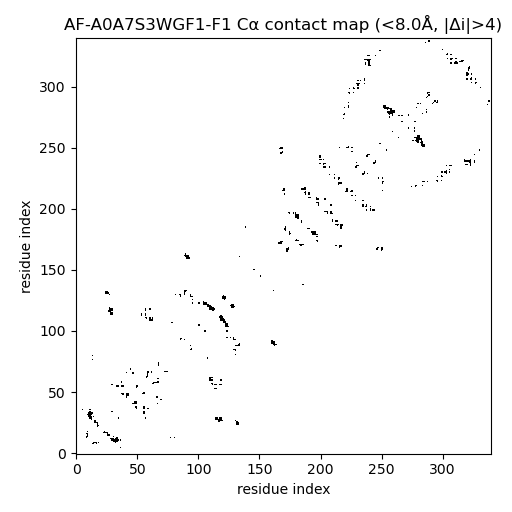 O . VAL A 1 107 ? -3.897 -9.100 29.107 1.00 91.19 107 VAL A O 1
ATOM 781 N N . LEU A 1 108 ? -5.357 -9.238 27.389 1.00 91.25 108 LEU A N 1
ATOM 782 C CA . LEU A 1 108 ? -5.630 -7.806 27.312 1.00 91.25 108 LEU A CA 1
ATOM 783 C C . LEU A 1 108 ? -6.473 -7.360 28.510 1.00 91.25 108 LEU A C 1
ATOM 785 O O . LEU A 1 108 ? -7.517 -7.937 28.816 1.00 91.25 108 LEU A O 1
ATOM 789 N N . ARG A 1 109 ? -6.021 -6.303 29.182 1.00 91.69 109 ARG A N 1
ATOM 790 C CA . ARG A 1 109 ? -6.774 -5.608 30.227 1.00 91.69 109 ARG A CA 1
ATOM 791 C C . ARG A 1 109 ? -7.179 -4.247 29.704 1.00 91.69 109 ARG A C 1
ATOM 793 O O . ARG A 1 109 ? -6.311 -3.428 29.413 1.00 91.69 109 ARG A O 1
ATOM 800 N N . TRP A 1 110 ? -8.479 -4.044 29.581 1.00 90.62 110 TRP A N 1
ATOM 801 C CA . TRP A 1 110 ? -9.065 -2.809 29.092 1.00 90.62 110 TRP A CA 1
ATOM 802 C C . TRP A 1 110 ? -9.489 -1.956 30.279 1.00 90.62 110 TRP A C 1
ATOM 804 O O . TRP A 1 110 ? -10.031 -2.469 31.255 1.00 90.62 110 TRP A O 1
ATOM 814 N N . THR A 1 111 ? -9.230 -0.660 30.193 1.00 90.44 111 THR A N 1
ATOM 815 C CA . THR A 1 111 ? -9.653 0.322 31.189 1.00 90.44 111 THR A CA 1
ATOM 816 C C . THR A 1 111 ? -10.244 1.512 30.457 1.00 90.44 111 THR A C 1
ATOM 818 O O . THR A 1 111 ? -9.611 2.058 29.549 1.00 90.44 111 THR A O 1
ATOM 821 N N . PHE A 1 112 ? -11.461 1.901 30.817 1.00 88.69 112 PHE A N 1
ATOM 822 C CA . PHE A 1 112 ? -12.132 3.045 30.219 1.00 88.69 112 PHE A CA 1
ATOM 823 C C . PHE A 1 112 ? -11.785 4.304 31.017 1.00 88.69 112 PHE A C 1
ATOM 825 O O . PHE A 1 112 ? -12.127 4.434 32.187 1.00 88.69 112 PHE A O 1
ATOM 832 N N . LEU A 1 113 ? -11.063 5.243 30.397 1.00 85.50 113 LEU A N 1
ATOM 833 C CA . LEU A 1 113 ? -10.608 6.447 31.096 1.00 85.50 113 LEU A CA 1
ATOM 834 C C . LEU A 1 113 ? -11.681 7.540 31.092 1.00 85.50 113 LEU A C 1
ATOM 836 O O . LEU A 1 113 ? -12.029 8.090 32.134 1.00 85.50 113 LEU A O 1
ATOM 840 N N . SER A 1 114 ? -12.153 7.907 29.904 1.00 82.38 114 SER A N 1
ATOM 841 C CA . SER A 1 114 ? -13.244 8.859 29.681 1.00 82.38 114 SER A CA 1
ATOM 842 C C . SER A 1 114 ? -13.621 8.861 28.203 1.00 82.38 114 SER A C 1
ATOM 844 O O . SER A 1 114 ? -12.852 8.386 27.373 1.00 82.38 114 SER A O 1
ATOM 846 N N . GLU A 1 115 ? -14.745 9.476 27.838 1.00 73.12 115 GLU A N 1
ATOM 847 C CA . GLU A 1 115 ? -15.138 9.604 26.426 1.00 73.12 115 GLU A CA 1
ATOM 848 C C . GLU A 1 115 ? -14.083 10.351 25.587 1.00 73.12 115 GLU A C 1
ATOM 850 O O . GLU A 1 115 ? -13.824 9.979 24.449 1.00 73.12 115 GLU A O 1
ATOM 855 N N . ALA A 1 116 ? -13.401 11.344 26.173 1.00 70.38 116 ALA A N 1
ATOM 856 C CA . ALA A 1 116 ? -12.365 12.121 25.489 1.00 70.38 116 ALA A CA 1
ATOM 857 C C . ALA A 1 116 ? -11.001 11.410 25.398 1.00 70.38 116 ALA A C 1
ATOM 859 O O . ALA A 1 116 ? -10.232 11.670 24.475 1.00 70.38 116 ALA A O 1
ATOM 860 N N . LYS A 1 117 ? -10.655 10.562 26.378 1.00 71.88 117 LYS A N 1
ATOM 861 C CA . LYS A 1 117 ? -9.354 9.862 26.429 1.00 71.88 117 LYS A CA 1
ATOM 862 C C . LYS A 1 117 ? -9.421 8.436 25.888 1.00 71.88 117 LYS A C 1
ATOM 864 O O . LYS A 1 117 ? -8.384 7.891 25.515 1.00 71.88 117 LYS A O 1
ATOM 869 N N . GLY A 1 118 ? -10.615 7.857 25.845 1.00 79.62 118 GLY A N 1
ATOM 870 C CA . GLY A 1 118 ? -10.863 6.523 25.339 1.00 79.62 118 GLY A CA 1
ATOM 871 C C . GLY A 1 118 ? -10.405 5.400 26.261 1.00 79.62 118 GLY A C 1
ATOM 872 O O . GLY A 1 118 ? -10.417 5.523 27.490 1.00 79.62 118 GLY A O 1
ATOM 873 N N . PHE A 1 119 ? -10.008 4.296 25.636 1.00 83.81 119 PHE A N 1
ATOM 874 C CA . PHE A 1 119 ? -9.550 3.078 26.288 1.00 83.81 119 PHE A CA 1
ATOM 875 C C . PHE A 1 119 ? -8.031 3.050 26.459 1.00 83.81 119 PHE A C 1
ATOM 877 O O . PHE A 1 119 ? -7.267 3.330 25.532 1.00 83.81 119 PHE A O 1
ATOM 884 N N . GLU A 1 120 ? -7.586 2.617 27.634 1.00 86.69 120 GLU A N 1
ATOM 885 C CA . GLU A 1 120 ? -6.224 2.149 27.858 1.00 86.69 120 GLU A CA 1
ATOM 886 C C . GLU A 1 120 ? -6.214 0.618 27.840 1.00 86.69 120 GLU A C 1
ATOM 888 O O . GLU A 1 120 ? -6.955 -0.025 28.582 1.00 86.69 120 GLU A O 1
ATOM 893 N N . VAL A 1 121 ? -5.361 0.028 27.000 1.00 88.31 121 VAL A N 1
ATOM 894 C CA . VAL A 1 121 ? -5.209 -1.428 26.905 1.00 88.31 121 VAL A CA 1
ATOM 895 C C . VAL A 1 121 ? -3.833 -1.814 27.411 1.00 88.31 121 VAL A C 1
ATOM 897 O O . VAL A 1 121 ? -2.826 -1.291 26.938 1.00 88.31 121 VAL A O 1
ATOM 900 N N . ARG A 1 122 ? -3.769 -2.734 28.372 1.00 91.00 122 ARG A N 1
ATOM 901 C CA . ARG A 1 122 ? -2.516 -3.213 28.962 1.00 91.00 122 ARG A CA 1
ATOM 902 C C . ARG A 1 122 ? -2.355 -4.712 28.773 1.00 91.00 122 ARG A C 1
ATOM 904 O O . ARG A 1 122 ? -3.288 -5.472 29.010 1.00 91.00 122 ARG A O 1
ATOM 911 N N . ALA A 1 123 ? -1.145 -5.136 28.428 1.00 90.50 123 ALA A N 1
ATOM 912 C CA . ALA A 1 123 ? -0.733 -6.540 28.450 1.00 90.50 123 ALA A CA 1
ATOM 913 C C . ALA A 1 123 ? 0.788 -6.636 28.651 1.00 90.50 123 ALA A C 1
ATOM 915 O O . ALA A 1 123 ? 1.461 -5.622 28.831 1.00 90.50 123 ALA A O 1
ATOM 916 N N . PHE A 1 124 ? 1.336 -7.850 28.667 1.00 91.06 124 PHE A N 1
ATOM 917 C CA . PHE A 1 124 ? 2.775 -8.125 28.731 1.00 91.06 124 PHE A CA 1
ATOM 918 C C . PHE A 1 124 ? 3.470 -7.415 29.904 1.00 91.06 124 PHE A C 1
ATOM 920 O O . PHE A 1 124 ? 4.333 -6.556 29.731 1.00 91.06 124 PHE A O 1
ATOM 927 N N . GLY A 1 125 ? 3.057 -7.751 31.131 1.00 83.31 125 GLY A N 1
ATOM 928 C CA . GLY A 1 125 ? 3.602 -7.132 32.348 1.00 83.31 125 GLY A CA 1
ATOM 929 C C . GLY A 1 125 ? 3.008 -5.758 32.677 1.00 83.31 125 GLY A C 1
ATOM 930 O O . GLY A 1 125 ? 3.645 -4.967 33.363 1.00 83.31 125 GLY A O 1
ATOM 931 N N . GLY A 1 126 ? 1.790 -5.473 32.201 1.00 82.25 126 GLY A N 1
ATOM 932 C CA . GLY A 1 126 ? 1.067 -4.234 32.508 1.00 82.25 126 GLY A CA 1
ATOM 933 C C . GLY A 1 126 ? 1.482 -3.033 31.657 1.00 82.25 126 GLY A C 1
ATOM 934 O O . GLY A 1 126 ? 1.146 -1.900 32.006 1.00 82.25 126 GLY A O 1
ATOM 935 N N . ARG A 1 127 ? 2.193 -3.270 30.548 1.00 84.19 127 ARG A N 1
ATOM 936 C CA . ARG A 1 127 ? 2.595 -2.233 29.600 1.00 84.19 127 ARG A CA 1
ATOM 937 C C . ARG A 1 127 ? 1.377 -1.743 28.809 1.00 84.19 127 ARG A C 1
ATOM 939 O O . ARG A 1 127 ? 0.624 -2.582 28.312 1.00 84.19 127 ARG A O 1
ATOM 946 N N . PRO A 1 128 ? 1.193 -0.420 28.647 1.00 85.06 128 PRO A N 1
ATOM 947 C CA . PRO A 1 128 ? 0.162 0.113 27.769 1.00 85.06 128 PRO A CA 1
ATOM 948 C C . PRO A 1 128 ? 0.507 -0.190 26.306 1.00 85.06 128 PRO A C 1
ATOM 950 O O . PRO A 1 128 ? 1.606 0.113 25.837 1.00 85.06 128 PRO A O 1
ATOM 953 N N . LEU A 1 129 ? -0.440 -0.790 25.595 1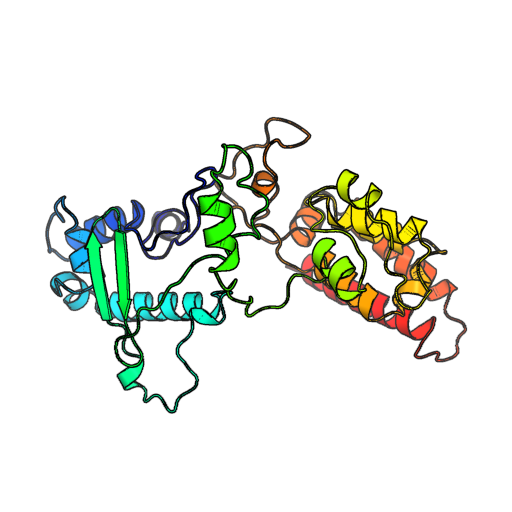.00 83.44 129 LEU A N 1
ATOM 954 C CA . LEU A 1 129 ? -0.381 -1.070 24.168 1.00 83.44 129 LEU A CA 1
ATOM 955 C C . LEU A 1 129 ? -1.129 0.033 23.425 1.00 83.44 129 LEU A C 1
ATOM 957 O O . LEU A 1 129 ? -2.238 0.407 23.803 1.00 83.44 129 LEU A O 1
ATOM 961 N N . ARG A 1 130 ? -0.510 0.569 22.371 1.00 76.19 130 ARG A N 1
ATOM 962 C CA . ARG A 1 130 ? -1.083 1.655 21.573 1.00 76.19 130 ARG A CA 1
ATOM 963 C C . ARG A 1 130 ? -1.211 1.228 20.124 1.00 76.19 130 ARG A C 1
ATOM 965 O O . ARG A 1 130 ? -0.232 0.845 19.491 1.00 76.19 130 ARG A O 1
ATOM 972 N N . VAL A 1 131 ? -2.426 1.347 19.612 1.00 70.75 131 VAL A N 1
ATOM 973 C CA . VAL A 1 131 ? -2.723 1.255 18.189 1.00 70.75 131 VAL A CA 1
ATOM 974 C C . VAL A 1 131 ? -2.892 2.689 17.707 1.00 70.75 131 VAL A C 1
ATOM 976 O O . VAL A 1 131 ? -3.840 3.360 18.100 1.00 70.75 131 VAL A O 1
ATOM 979 N N . ALA A 1 132 ? -1.936 3.178 16.925 1.00 59.25 132 ALA A N 1
ATOM 980 C CA . ALA A 1 132 ? -2.008 4.487 16.290 1.00 59.25 132 ALA A CA 1
ATOM 981 C C . ALA A 1 132 ? -1.557 4.346 14.829 1.00 59.25 132 ALA A C 1
ATOM 983 O O . ALA A 1 132 ? -0.661 3.536 14.561 1.00 59.25 132 ALA A O 1
ATOM 984 N N . PRO A 1 133 ? -2.135 5.110 13.884 1.00 49.47 133 PRO A N 1
ATOM 985 C CA . PRO A 1 133 ? -1.578 5.232 12.554 1.00 49.47 133 PRO A CA 1
ATOM 986 C C . PRO A 1 133 ? -0.148 5.760 12.687 1.00 49.47 133 PRO A C 1
ATOM 988 O O . PRO A 1 133 ? 0.190 6.407 13.691 1.00 49.47 133 PRO A O 1
ATOM 991 N N . PRO A 1 134 ? 0.705 5.516 11.681 1.00 43.62 134 PRO A N 1
ATOM 992 C CA . PRO A 1 134 ? 1.946 6.258 11.619 1.00 43.62 134 PRO A CA 1
ATOM 993 C C . PRO A 1 134 ? 1.521 7.720 11.599 1.00 43.62 134 PRO A C 1
ATOM 995 O O . PRO A 1 134 ? 0.724 8.115 10.750 1.00 43.62 134 PRO A O 1
ATOM 998 N N . THR A 1 135 ? 1.984 8.528 12.552 1.00 42.56 135 THR A N 1
ATOM 999 C CA . THR A 1 135 ? 1.930 9.968 12.332 1.00 42.56 135 THR A CA 1
ATOM 1000 C C . THR A 1 135 ? 2.673 10.166 11.028 1.00 42.56 135 THR A C 1
ATOM 1002 O O . THR A 1 135 ? 3.877 9.890 10.992 1.00 42.56 135 THR A O 1
ATOM 1005 N N . ALA A 1 136 ? 1.942 10.526 9.966 1.00 34.25 136 ALA A N 1
ATOM 1006 C CA . ALA A 1 136 ? 2.537 10.905 8.703 1.00 34.25 136 ALA A CA 1
ATOM 1007 C C . ALA A 1 136 ? 3.722 11.793 9.061 1.00 34.25 136 ALA A C 1
ATOM 1009 O O . ALA A 1 136 ? 3.584 12.697 9.900 1.00 34.25 136 ALA A O 1
ATOM 1010 N N . SER A 1 137 ? 4.895 11.442 8.528 1.00 31.31 137 SER A N 1
ATOM 1011 C CA . SER A 1 137 ? 6.092 12.275 8.596 1.00 31.31 137 SER A CA 1
ATOM 1012 C C . SER A 1 137 ? 5.650 13.725 8.561 1.00 31.31 137 SER A C 1
ATOM 1014 O O . SER A 1 137 ? 4.838 14.067 7.706 1.00 31.31 137 SER A O 1
ATOM 1016 N N . SER A 1 138 ? 6.086 14.517 9.533 1.00 29.31 138 SER A N 1
ATOM 1017 C CA . SER A 1 138 ? 5.566 15.842 9.862 1.00 29.31 138 SER A CA 1
ATOM 1018 C C . SER A 1 138 ? 5.619 16.852 8.700 1.00 29.31 138 SER A C 1
ATOM 1020 O O . SER A 1 138 ? 6.407 17.794 8.738 1.00 29.31 138 SER A O 1
ATOM 1022 N N . ALA A 1 139 ? 4.787 16.653 7.686 1.00 28.36 139 ALA A N 1
ATOM 1023 C CA . ALA A 1 139 ? 4.708 17.423 6.454 1.00 28.36 139 ALA A CA 1
ATOM 1024 C C . ALA A 1 139 ? 3.353 18.137 6.322 1.00 28.36 139 ALA A C 1
ATOM 1026 O O . ALA A 1 139 ? 3.247 19.074 5.546 1.00 28.36 139 ALA A O 1
ATOM 1027 N N . ALA A 1 140 ? 2.344 17.778 7.130 1.00 25.47 140 ALA A N 1
ATOM 1028 C CA . ALA A 1 140 ? 1.003 18.376 7.070 1.00 25.47 140 ALA A CA 1
ATOM 1029 C C . ALA A 1 140 ? 0.592 19.191 8.318 1.00 25.47 140 ALA A C 1
ATOM 1031 O O . ALA A 1 140 ? -0.577 19.512 8.495 1.00 25.47 140 ALA A O 1
ATOM 1032 N N . VAL A 1 141 ? 1.535 19.569 9.191 1.00 28.94 141 VAL A N 1
ATOM 1033 C CA . VAL A 1 141 ? 1.291 20.600 10.222 1.00 28.94 141 VAL A CA 1
ATOM 1034 C C . VAL A 1 141 ? 2.461 21.575 10.220 1.00 28.94 141 VAL A C 1
ATOM 1036 O O . VAL A 1 141 ? 3.324 21.557 11.097 1.00 28.94 141 VAL A O 1
ATOM 1039 N N . ALA A 1 142 ? 2.513 22.405 9.186 1.00 29.44 142 ALA A N 1
ATOM 1040 C CA . ALA A 1 142 ? 3.422 23.540 9.115 1.00 29.44 142 ALA A CA 1
ATOM 1041 C C . ALA A 1 142 ? 2.676 24.833 8.776 1.00 29.44 142 ALA A C 1
ATOM 1043 O O . ALA A 1 142 ? 3.209 25.672 8.074 1.00 29.44 142 ALA A O 1
ATOM 1044 N N . GLU A 1 143 ? 1.482 25.040 9.333 1.00 29.94 143 GLU A N 1
ATOM 1045 C CA . GLU A 1 143 ? 0.911 26.384 9.449 1.00 29.94 143 GLU A CA 1
ATOM 1046 C C . GLU A 1 143 ? 0.265 26.579 10.821 1.00 29.94 143 GLU A C 1
ATOM 1048 O O . GLU A 1 143 ? -0.934 26.397 11.015 1.00 29.94 143 GLU A O 1
ATOM 1053 N N . ARG A 1 144 ? 1.100 26.916 11.810 1.00 30.14 144 ARG A N 1
ATOM 1054 C CA . ARG A 1 144 ? 0.821 27.903 12.873 1.00 30.14 144 ARG A CA 1
ATOM 1055 C C . ARG A 1 144 ? 2.038 27.994 13.791 1.00 30.14 144 ARG A C 1
ATOM 1057 O O . ARG A 1 144 ? 2.526 26.985 14.288 1.00 30.14 144 ARG A O 1
ATOM 1064 N N . GLY A 1 145 ? 2.542 29.218 13.953 1.00 36.44 145 GLY A N 1
ATOM 1065 C CA . GLY A 1 145 ? 3.840 29.563 14.541 1.00 36.44 145 GLY A CA 1
ATOM 1066 C C . GLY A 1 145 ? 4.278 28.703 15.731 1.00 36.44 145 GLY A C 1
ATOM 1067 O O . GLY A 1 145 ? 3.695 28.759 16.813 1.00 36.44 145 GLY A O 1
ATOM 1068 N N . GLY A 1 146 ? 5.346 27.931 15.531 1.00 31.80 146 GLY A N 1
ATOM 1069 C CA . GLY A 1 146 ? 5.975 27.123 16.568 1.00 31.80 146 GLY A CA 1
ATOM 1070 C C . GLY A 1 146 ? 7.098 27.887 17.263 1.00 31.80 146 GLY A C 1
ATOM 1071 O O . GLY A 1 146 ? 8.137 28.158 16.670 1.00 31.80 146 GLY A O 1
ATOM 1072 N N . SER A 1 147 ? 6.897 28.200 18.543 1.00 49.56 147 SER A N 1
ATOM 1073 C CA . SER A 1 147 ? 7.941 28.663 19.465 1.00 49.56 147 SER A CA 1
ATOM 1074 C C . SER A 1 147 ? 9.140 27.697 19.496 1.00 49.56 147 SER A C 1
ATOM 1076 O O . SER A 1 147 ? 8.974 26.489 19.303 1.00 49.56 147 SER A O 1
ATOM 1078 N N . MET A 1 148 ? 10.333 28.219 19.806 1.00 44.06 148 MET A N 1
ATOM 1079 C CA . MET A 1 148 ? 11.631 27.522 19.944 1.00 44.06 148 MET A CA 1
ATOM 1080 C C . MET A 1 148 ? 11.564 26.234 20.801 1.00 44.06 148 MET A C 1
ATOM 1082 O O . MET A 1 148 ? 12.335 25.295 20.610 1.00 44.06 148 MET A O 1
ATOM 1086 N N . LEU A 1 149 ? 10.572 26.148 21.692 1.00 45.94 149 LEU A N 1
ATOM 1087 C CA . LEU A 1 149 ? 10.233 24.969 22.497 1.00 45.94 149 LEU A CA 1
ATOM 1088 C C . LEU A 1 149 ? 9.792 23.745 21.672 1.00 45.94 149 LEU A C 1
ATOM 1090 O O . LEU A 1 149 ? 10.129 22.618 22.027 1.00 45.94 149 LEU A O 1
ATOM 1094 N N . SER A 1 150 ? 9.086 23.948 20.557 1.00 41.47 150 SER A N 1
ATOM 1095 C CA . SER A 1 150 ? 8.659 22.866 19.652 1.00 41.47 150 SER A CA 1
ATOM 1096 C C . SER A 1 150 ? 9.839 22.243 18.895 1.00 41.47 150 SER A C 1
ATOM 1098 O O . SER A 1 150 ? 9.882 21.031 18.682 1.00 41.47 150 SER A O 1
ATOM 1100 N N . TYR A 1 151 ? 10.849 23.058 18.574 1.00 45.66 151 TYR A N 1
ATOM 1101 C CA . TYR A 1 151 ? 12.109 22.612 17.980 1.00 45.66 151 TYR A CA 1
ATOM 1102 C C . TYR A 1 151 ? 12.938 21.792 18.978 1.00 45.66 151 TYR A C 1
ATOM 1104 O O . TYR A 1 151 ? 13.422 20.710 18.649 1.00 45.66 151 TYR A O 1
ATOM 1112 N N . MET A 1 152 ? 13.019 22.244 20.234 1.00 42.66 152 MET A N 1
ATOM 1113 C CA . MET A 1 152 ? 13.658 21.466 21.299 1.00 42.66 152 MET A CA 1
ATOM 1114 C C . MET A 1 152 ? 12.908 20.158 21.589 1.00 42.66 152 MET A C 1
ATOM 1116 O O . MET A 1 152 ? 13.546 19.126 21.758 1.00 42.66 152 MET A O 1
ATOM 1120 N N . GLN A 1 153 ? 11.572 20.140 21.569 1.00 43.12 153 GLN A N 1
ATOM 1121 C CA . GLN A 1 153 ? 10.810 18.891 21.708 1.00 43.12 153 GLN A CA 1
ATOM 1122 C C . GLN A 1 153 ? 11.047 17.906 20.555 1.00 43.12 153 GLN A C 1
ATOM 1124 O O . GLN A 1 153 ? 11.042 16.698 20.796 1.00 43.12 153 GLN A O 1
ATOM 1129 N N . ARG A 1 154 ? 11.291 18.388 19.329 1.00 41.47 154 ARG A N 1
ATOM 1130 C CA . ARG A 1 154 ? 11.667 17.540 18.184 1.00 41.47 154 ARG A CA 1
ATOM 1131 C C . ARG A 1 154 ? 13.034 16.881 18.367 1.00 41.47 154 ARG A C 1
ATOM 1133 O O . ARG A 1 154 ? 13.158 15.703 18.067 1.00 41.47 154 ARG A O 1
ATOM 1140 N N . LEU A 1 155 ? 14.020 17.579 18.938 1.00 42.75 155 LEU A N 1
ATOM 1141 C CA . LEU A 1 155 ? 15.337 16.986 19.228 1.00 42.75 155 LEU A CA 1
ATOM 1142 C C . LEU A 1 155 ? 15.300 15.883 20.301 1.00 42.75 155 LEU A C 1
ATOM 1144 O O . LEU A 1 155 ? 16.176 15.023 20.322 1.00 42.75 155 LEU A O 1
ATOM 1148 N N . TRP A 1 156 ? 14.312 15.908 21.199 1.00 34.69 156 TRP A N 1
ATOM 1149 C CA . TRP A 1 156 ? 14.190 14.943 22.300 1.00 34.69 156 TRP A CA 1
ATOM 1150 C C . TRP A 1 156 ? 13.192 13.817 21.997 1.00 34.69 156 TRP A C 1
ATOM 1152 O O . TRP A 1 156 ? 13.217 12.772 22.652 1.00 34.69 156 TRP A O 1
ATOM 1162 N N . ARG A 1 157 ? 12.328 13.986 20.987 1.00 40.34 157 ARG A N 1
ATOM 1163 C CA . ARG A 1 157 ? 11.497 12.906 20.450 1.00 40.34 157 ARG A CA 1
ATOM 1164 C C . ARG A 1 157 ? 12.336 12.063 19.500 1.00 40.34 157 ARG A C 1
ATOM 1166 O O . ARG A 1 157 ? 12.465 12.364 18.323 1.00 40.34 157 ARG A O 1
ATOM 1173 N N . ARG A 1 158 ? 12.878 10.970 20.033 1.00 39.56 158 ARG A N 1
ATOM 1174 C CA . ARG A 1 158 ? 13.395 9.850 19.246 1.00 39.56 158 ARG A CA 1
ATOM 1175 C C . ARG A 1 158 ? 12.248 9.354 18.358 1.00 39.56 158 ARG A C 1
ATOM 1177 O O . ARG A 1 158 ? 11.353 8.685 18.864 1.00 39.56 158 ARG A O 1
ATOM 1184 N N . GLU A 1 159 ? 12.221 9.762 17.088 1.00 46.44 159 GLU A N 1
ATOM 1185 C CA . GLU A 1 159 ? 11.212 9.301 16.131 1.00 46.44 159 GLU A CA 1
ATOM 1186 C C . GLU A 1 159 ? 11.210 7.769 16.142 1.00 46.44 159 GLU A C 1
ATOM 1188 O O . GLU A 1 159 ? 12.242 7.123 15.931 1.00 46.44 159 GLU A O 1
ATOM 1193 N N . GLU A 1 160 ? 10.072 7.180 16.512 1.00 52.03 160 GLU A N 1
ATOM 1194 C CA . GLU A 1 160 ? 9.940 5.732 16.587 1.00 52.03 160 GLU A CA 1
ATOM 1195 C C . GLU A 1 160 ? 10.026 5.182 15.166 1.00 52.03 160 GLU A C 1
ATOM 1197 O O . GLU A 1 160 ? 9.123 5.382 14.356 1.00 52.03 160 GLU A O 1
ATOM 1202 N N . ALA A 1 161 ? 11.143 4.518 14.857 1.00 54.28 161 ALA A N 1
ATOM 1203 C CA . ALA A 1 161 ? 11.387 3.978 13.530 1.00 54.28 161 ALA A CA 1
ATOM 1204 C C . ALA A 1 161 ? 10.214 3.080 13.097 1.00 54.28 161 ALA A C 1
ATOM 1206 O O . ALA A 1 161 ? 9.817 2.185 13.866 1.00 54.28 161 ALA A O 1
ATOM 1207 N N . PRO A 1 162 ? 9.672 3.282 11.882 1.00 59.56 162 PRO A N 1
ATOM 1208 C CA . PRO A 1 162 ? 8.596 2.450 11.393 1.00 59.56 162 PRO A CA 1
ATOM 1209 C C . PRO A 1 162 ? 9.059 0.986 11.255 1.00 59.56 162 PRO A C 1
ATOM 1211 O O . PRO A 1 162 ? 10.237 0.654 11.081 1.00 59.56 162 PRO A O 1
ATOM 1214 N N . ARG A 1 163 ? 8.117 0.067 11.434 1.00 63.41 163 ARG A N 1
ATOM 1215 C CA . ARG A 1 163 ? 8.282 -1.384 11.420 1.00 63.41 163 ARG A CA 1
ATOM 1216 C C . ARG A 1 163 ? 8.433 -1.852 9.987 1.00 63.41 163 ARG A C 1
ATOM 1218 O O . ARG A 1 163 ? 9.336 -2.638 9.709 1.00 63.41 163 ARG A O 1
ATOM 1225 N N . ALA A 1 164 ? 7.568 -1.339 9.117 1.00 62.66 164 ALA A N 1
ATOM 1226 C CA . ALA A 1 164 ? 7.693 -1.482 7.682 1.00 62.66 164 ALA A CA 1
ATOM 1227 C C . ALA A 1 164 ? 8.672 -0.425 7.148 1.00 62.66 164 ALA A C 1
ATOM 1229 O O . ALA A 1 164 ? 8.650 0.714 7.631 1.00 62.66 164 ALA A O 1
ATOM 1230 N N . PRO A 1 165 ? 9.535 -0.782 6.183 1.00 67.75 165 PRO A N 1
ATOM 1231 C CA . PRO A 1 165 ? 10.228 0.234 5.408 1.00 67.75 165 PRO A CA 1
ATOM 1232 C C . PRO A 1 165 ? 9.190 1.150 4.735 1.00 67.75 165 PRO A C 1
ATOM 1234 O O . PRO A 1 165 ? 8.063 0.710 4.485 1.00 67.75 165 PRO A O 1
ATOM 1237 N N . PRO A 1 166 ? 9.534 2.419 4.469 1.00 76.69 166 PRO A N 1
ATOM 1238 C CA . PRO A 1 166 ? 8.688 3.266 3.639 1.00 76.69 166 PRO A CA 1
ATOM 1239 C C . PRO A 1 166 ? 8.470 2.616 2.263 1.00 76.69 166 PRO A C 1
ATOM 1241 O O . PRO A 1 166 ? 9.278 1.791 1.830 1.00 76.69 166 PRO A O 1
ATOM 1244 N N . SER A 1 167 ? 7.374 2.992 1.603 1.00 83.56 167 SER A N 1
ATOM 1245 C CA . SER A 1 167 ? 7.045 2.547 0.245 1.00 83.56 167 SER A CA 1
ATOM 1246 C C . SER A 1 167 ? 8.235 2.724 -0.701 1.00 83.56 167 SER A C 1
ATOM 1248 O O . SER A 1 167 ? 8.894 3.765 -0.683 1.00 83.56 167 SER A O 1
ATOM 1250 N N . ASN A 1 168 ? 8.477 1.748 -1.579 1.00 86.12 168 ASN A N 1
ATOM 1251 C CA . ASN A 1 168 ? 9.474 1.915 -2.644 1.00 86.12 168 ASN A CA 1
ATOM 1252 C C . ASN A 1 168 ? 8.997 2.890 -3.734 1.00 86.12 168 ASN A C 1
ATOM 1254 O O . ASN A 1 168 ? 9.800 3.326 -4.549 1.00 86.12 168 ASN A O 1
ATOM 1258 N N . ALA A 1 169 ? 7.711 3.245 -3.752 1.00 86.88 169 ALA A N 1
ATOM 1259 C CA . ALA A 1 169 ? 7.147 4.278 -4.614 1.00 86.88 169 ALA A CA 1
ATOM 1260 C C . ALA A 1 169 ? 7.137 5.670 -3.949 1.00 86.88 169 ALA A C 1
ATOM 1262 O O . ALA A 1 169 ? 6.620 6.618 -4.539 1.00 86.88 169 ALA A O 1
ATOM 1263 N N . ASP A 1 170 ? 7.699 5.822 -2.743 1.00 88.62 170 ASP A N 1
ATOM 1264 C CA . ASP A 1 170 ? 7.911 7.130 -2.118 1.00 88.62 170 ASP A CA 1
ATOM 1265 C C . ASP A 1 170 ? 9.203 7.775 -2.647 1.00 88.62 170 ASP A C 1
ATOM 1267 O O . ASP A 1 170 ? 10.316 7.311 -2.379 1.00 88.62 170 ASP A O 1
ATOM 1271 N N . ALA A 1 171 ? 9.056 8.892 -3.364 1.00 88.50 171 ALA A N 1
ATOM 1272 C CA . ALA A 1 171 ? 10.169 9.674 -3.900 1.00 88.50 171 ALA A CA 1
ATOM 1273 C C . ALA A 1 171 ? 11.176 10.083 -2.808 1.00 88.50 171 ALA A C 1
ATOM 1275 O O . ALA A 1 171 ? 12.389 10.013 -3.019 1.00 88.50 171 ALA A O 1
ATOM 1276 N N . SER A 1 172 ? 10.695 10.432 -1.609 1.00 88.00 172 SER A N 1
ATOM 1277 C CA . SER A 1 172 ? 11.554 10.801 -0.477 1.00 88.00 172 SER A CA 1
ATOM 1278 C C . SER A 1 172 ? 12.398 9.627 0.010 1.00 88.00 172 SER A C 1
ATOM 1280 O O . SER A 1 172 ? 13.573 9.788 0.355 1.00 88.00 172 SER A O 1
ATOM 1282 N N . ALA A 1 173 ? 11.797 8.438 0.074 1.00 85.81 173 ALA A N 1
ATOM 1283 C CA . ALA A 1 173 ? 12.486 7.218 0.465 1.00 85.81 173 ALA A CA 1
ATOM 1284 C C . ALA A 1 173 ? 13.551 6.824 -0.562 1.00 85.81 173 ALA A C 1
ATOM 1286 O O . ALA A 1 173 ? 14.664 6.478 -0.162 1.00 85.81 173 ALA A O 1
ATOM 1287 N N . LEU A 1 174 ? 13.247 6.948 -1.858 1.00 87.56 174 LEU A N 1
ATOM 1288 C CA . LEU A 1 174 ? 14.185 6.653 -2.944 1.00 87.56 174 LEU A CA 1
ATOM 1289 C C . LEU A 1 174 ? 15.404 7.574 -2.933 1.00 87.56 174 LEU A C 1
ATOM 1291 O O . LEU A 1 174 ? 16.534 7.091 -3.002 1.00 87.56 174 LEU A O 1
ATOM 1295 N N . LEU A 1 175 ? 15.198 8.883 -2.775 1.00 87.56 175 LEU A N 1
ATOM 1296 C CA . LEU A 1 175 ? 16.297 9.846 -2.674 1.00 87.56 175 LEU A CA 1
ATOM 1297 C C . LEU A 1 175 ? 17.183 9.562 -1.460 1.00 87.56 175 LEU A C 1
ATOM 1299 O O . LEU A 1 175 ? 18.409 9.537 -1.570 1.00 87.56 175 LEU A O 1
ATOM 1303 N N . ARG A 1 176 ? 16.568 9.264 -0.311 1.00 85.19 176 ARG A N 1
ATOM 1304 C CA . ARG A 1 176 ? 17.305 8.932 0.912 1.00 85.19 176 ARG A CA 1
ATOM 1305 C C . ARG A 1 176 ? 18.101 7.632 0.765 1.00 85.19 176 ARG A C 1
ATOM 1307 O O . ARG A 1 176 ? 19.240 7.572 1.219 1.00 85.19 176 ARG A O 1
ATOM 1314 N N . ALA A 1 177 ? 17.528 6.611 0.127 1.00 81.69 177 ALA A N 1
ATOM 1315 C CA . ALA A 1 177 ? 18.204 5.341 -0.136 1.00 81.69 177 ALA A CA 1
ATOM 1316 C C . ALA A 1 177 ? 19.387 5.502 -1.106 1.00 81.69 177 ALA A C 1
ATOM 1318 O O . ALA A 1 177 ? 20.418 4.858 -0.924 1.00 81.69 177 ALA A O 1
ATOM 1319 N N . ALA A 1 178 ? 19.269 6.403 -2.082 1.00 81.88 178 ALA A N 1
ATOM 1320 C CA . ALA A 1 178 ? 20.335 6.740 -3.023 1.00 81.88 178 ALA A CA 1
ATOM 1321 C C . ALA A 1 178 ? 21.415 7.676 -2.437 1.00 81.88 178 ALA A C 1
ATOM 1323 O O . ALA A 1 178 ? 22.381 8.001 -3.127 1.00 81.88 178 ALA A O 1
ATOM 1324 N N . GLY A 1 179 ? 21.277 8.106 -1.176 1.00 80.19 179 GLY A N 1
ATOM 1325 C CA . GLY A 1 179 ? 22.205 9.036 -0.528 1.00 80.19 179 GLY A CA 1
ATOM 1326 C C . GLY A 1 179 ? 22.137 10.459 -1.090 1.00 80.19 179 GLY A C 1
ATOM 1327 O O . GLY A 1 179 ? 23.093 11.217 -0.950 1.00 80.19 179 GLY A O 1
ATOM 1328 N N . CYS A 1 180 ? 21.032 10.813 -1.747 1.00 77.50 180 CYS A N 1
ATOM 1329 C CA . CYS A 1 180 ? 20.841 12.114 -2.365 1.00 77.50 180 CYS A CA 1
ATOM 1330 C C . CYS A 1 180 ? 20.552 13.196 -1.315 1.00 77.50 180 CYS A C 1
ATOM 1332 O O . CYS A 1 180 ? 19.768 12.992 -0.385 1.00 77.50 180 CYS A O 1
ATOM 1334 N N . GLU A 1 181 ? 21.168 14.369 -1.480 1.00 64.25 181 GLU A N 1
ATOM 1335 C CA . GLU A 1 181 ? 20.915 15.530 -0.625 1.00 64.25 181 GLU A CA 1
ATOM 1336 C C . GLU A 1 181 ? 19.658 16.272 -1.100 1.00 64.25 181 GLU A C 1
ATOM 1338 O O . GLU A 1 181 ? 19.595 16.779 -2.221 1.00 64.25 181 GLU A O 1
ATOM 1343 N N . GLY A 1 182 ? 18.653 16.335 -0.231 1.00 59.25 182 GLY A N 1
ATOM 1344 C CA . GLY A 1 182 ? 17.346 16.921 -0.523 1.00 59.25 182 GLY A CA 1
ATOM 1345 C C . GLY A 1 182 ? 16.311 16.297 0.404 1.00 59.25 182 GLY A C 1
ATOM 1346 O O . GLY A 1 182 ? 16.104 15.087 0.375 1.00 59.25 182 GLY A O 1
ATOM 1347 N N . GLY A 1 183 ? 15.750 17.105 1.308 1.00 57.53 183 GLY A N 1
ATOM 1348 C CA . GLY A 1 183 ? 14.728 16.684 2.272 1.00 57.53 183 GLY A CA 1
ATOM 1349 C C . GLY A 1 183 ? 13.439 16.214 1.591 1.00 57.53 183 GLY A C 1
ATOM 1350 O O . GLY A 1 183 ? 13.327 16.269 0.375 1.00 57.53 183 GLY A O 1
ATOM 1351 N N . GLY A 1 184 ? 12.486 15.711 2.383 1.00 71.25 184 GLY A N 1
ATOM 1352 C CA . GLY A 1 184 ? 11.275 15.049 1.883 1.00 71.25 184 GLY A CA 1
ATOM 1353 C C . GLY A 1 184 ? 10.577 15.783 0.731 1.00 71.25 184 GLY A C 1
ATOM 1354 O O . GLY A 1 184 ? 10.309 16.975 0.826 1.00 71.25 184 GLY A O 1
ATOM 1355 N N . VAL A 1 185 ? 10.287 15.032 -0.327 1.00 81.31 185 VAL A N 1
ATOM 1356 C CA . VAL A 1 185 ? 9.550 15.432 -1.525 1.00 81.31 185 VAL A CA 1
ATOM 1357 C C . VAL A 1 185 ? 8.065 15.197 -1.277 1.00 81.31 185 VAL A C 1
ATOM 1359 O O . VAL A 1 185 ? 7.651 14.056 -1.050 1.00 81.31 185 VAL A O 1
ATOM 1362 N N . ALA A 1 186 ? 7.263 16.259 -1.327 1.00 78.25 186 ALA A N 1
ATOM 1363 C CA . ALA A 1 186 ? 5.807 16.169 -1.230 1.00 78.25 186 ALA A CA 1
ATOM 1364 C C . ALA A 1 186 ? 5.122 16.406 -2.587 1.00 78.25 186 ALA A C 1
ATOM 1366 O O . ALA A 1 186 ? 4.055 15.834 -2.839 1.00 78.25 186 ALA A O 1
ATOM 1367 N N . SER A 1 187 ? 5.749 17.209 -3.449 1.00 84.44 187 SER A N 1
ATOM 1368 C CA . SER A 1 187 ? 5.226 17.677 -4.734 1.00 84.44 187 SER A CA 1
ATOM 1369 C C . SER A 1 187 ? 6.268 17.602 -5.859 1.00 84.44 187 SER A C 1
ATOM 1371 O O . SER A 1 187 ? 7.459 17.432 -5.605 1.00 84.44 187 SER A O 1
ATOM 1373 N N . GLU A 1 188 ? 5.820 17.751 -7.108 1.00 87.75 188 GLU A N 1
ATOM 1374 C CA . GLU A 1 188 ? 6.690 17.859 -8.289 1.00 87.75 188 GLU A CA 1
ATOM 1375 C C . GLU A 1 188 ? 7.687 19.024 -8.171 1.00 87.75 188 GLU A C 1
ATOM 1377 O O . GLU A 1 188 ? 8.858 18.865 -8.505 1.00 87.75 188 GLU A O 1
ATOM 1382 N N . GLU A 1 189 ? 7.268 20.172 -7.629 1.00 86.31 189 GLU A N 1
ATOM 1383 C CA . GLU A 1 189 ? 8.151 21.334 -7.452 1.00 86.31 189 GLU A CA 1
ATOM 1384 C C . GLU A 1 189 ? 9.342 21.016 -6.538 1.00 86.31 189 GLU A C 1
ATOM 1386 O O . GLU A 1 189 ? 10.458 21.474 -6.789 1.00 86.31 189 GLU A O 1
ATOM 1391 N N . ASP A 1 190 ? 9.140 20.172 -5.522 1.00 86.75 190 ASP A N 1
ATOM 1392 C CA . ASP A 1 190 ? 10.220 19.740 -4.633 1.00 86.75 190 ASP A CA 1
ATOM 1393 C C . ASP A 1 190 ? 11.246 18.872 -5.373 1.00 86.75 190 ASP A C 1
ATOM 1395 O O . ASP A 1 190 ? 12.439 18.942 -5.072 1.00 86.75 190 ASP A O 1
ATOM 1399 N N . VAL A 1 191 ? 10.805 18.082 -6.362 1.00 88.62 191 VAL A N 1
ATOM 1400 C CA . VAL A 1 191 ? 11.691 17.257 -7.200 1.00 88.62 191 VAL A CA 1
ATOM 1401 C C . VAL A 1 191 ? 12.651 18.142 -7.993 1.00 88.62 191 VAL A C 1
ATOM 1403 O O . VAL A 1 191 ? 13.837 17.823 -8.074 1.00 88.62 191 VAL A O 1
ATOM 1406 N N . LEU A 1 192 ? 12.183 19.289 -8.498 1.00 85.00 192 LEU A N 1
ATOM 1407 C CA . LEU A 1 192 ? 13.013 20.244 -9.245 1.00 85.00 192 LEU A CA 1
ATOM 1408 C C . LEU A 1 192 ? 14.138 20.859 -8.396 1.00 85.00 192 LEU A C 1
ATOM 1410 O O . LEU A 1 192 ? 15.134 21.346 -8.932 1.00 85.00 192 LEU A O 1
ATOM 1414 N N . LEU A 1 193 ? 13.996 20.850 -7.067 1.00 85.69 193 LEU A N 1
ATOM 1415 C CA . LEU A 1 193 ? 14.995 21.376 -6.133 1.00 85.69 193 LEU A CA 1
ATOM 1416 C C . LEU A 1 193 ? 16.033 20.325 -5.709 1.00 85.69 193 LEU A C 1
ATOM 1418 O O . LEU A 1 193 ? 17.008 20.655 -5.021 1.00 85.69 193 LEU A O 1
ATOM 1422 N N . VAL A 1 194 ? 15.852 19.066 -6.115 1.00 86.19 194 VAL A N 1
ATOM 1423 C CA . VAL A 1 194 ? 16.770 17.972 -5.799 1.00 86.19 194 VAL A CA 1
ATOM 1424 C C . VAL A 1 194 ? 18.060 18.128 -6.599 1.00 86.19 194 VAL A C 1
ATOM 1426 O O . VAL A 1 194 ? 18.068 18.184 -7.824 1.00 86.19 194 VAL A O 1
ATOM 1429 N N . ARG A 1 195 ? 19.198 18.155 -5.898 1.00 83.06 195 ARG A N 1
ATOM 1430 C CA . ARG A 1 195 ? 20.512 18.386 -6.525 1.00 83.06 195 ARG A CA 1
ATOM 1431 C C . ARG A 1 195 ? 21.113 17.146 -7.176 1.00 83.06 195 ARG A C 1
ATOM 1433 O O . ARG A 1 195 ? 21.883 17.258 -8.125 1.00 83.06 195 ARG A O 1
ATOM 1440 N N . SER A 1 196 ? 20.816 15.974 -6.627 1.00 85.62 196 SER A N 1
ATOM 1441 C CA . SER A 1 196 ? 21.362 14.694 -7.073 1.00 85.62 196 SER A CA 1
ATOM 1442 C C . SER A 1 196 ? 20.231 13.692 -7.233 1.00 85.62 196 SER A C 1
ATOM 1444 O O . SER A 1 196 ? 19.489 13.467 -6.281 1.00 85.62 196 SER A O 1
ATOM 1446 N N . LEU A 1 197 ? 20.127 13.082 -8.410 1.00 88.19 197 LEU A N 1
ATOM 1447 C CA . LEU A 1 197 ? 19.094 12.101 -8.728 1.00 88.19 197 LEU A CA 1
ATOM 1448 C C . LEU A 1 197 ? 19.662 10.673 -8.672 1.00 88.19 197 LEU A C 1
ATOM 1450 O O . LEU A 1 197 ? 20.845 10.474 -8.974 1.00 88.19 197 LEU A O 1
ATOM 1454 N N . PRO A 1 198 ? 18.839 9.665 -8.328 1.00 87.19 198 PRO A N 1
ATOM 1455 C CA . PRO A 1 198 ? 19.231 8.267 -8.444 1.00 87.19 198 PRO A CA 1
ATOM 1456 C C . PRO A 1 198 ? 19.481 7.917 -9.914 1.00 87.19 198 PRO A C 1
ATOM 1458 O O . PRO A 1 198 ? 18.901 8.522 -10.810 1.00 87.19 198 PRO A O 1
ATOM 1461 N N . SER A 1 199 ? 20.328 6.921 -10.178 1.00 84.50 199 SER A N 1
ATOM 1462 C CA . SER A 1 199 ? 20.649 6.480 -11.547 1.00 84.50 199 SER A CA 1
ATOM 1463 C C . SER A 1 199 ? 20.275 5.023 -11.840 1.00 84.50 199 SER A C 1
ATOM 1465 O O . SER A 1 199 ? 20.465 4.563 -12.966 1.00 84.50 199 SER A O 1
ATOM 1467 N N . PHE A 1 200 ? 19.765 4.281 -10.845 1.00 89.12 200 PHE A N 1
ATOM 1468 C CA . PHE A 1 200 ? 19.382 2.862 -10.953 1.00 89.12 200 PHE A CA 1
ATOM 1469 C C . PHE A 1 200 ? 20.475 1.992 -11.603 1.00 89.12 200 PHE A C 1
ATOM 1471 O O . PHE A 1 200 ? 20.218 1.198 -12.511 1.00 89.12 200 PHE A O 1
ATOM 1478 N N . GLY A 1 201 ? 21.729 2.195 -11.182 1.00 83.31 201 GLY A N 1
ATOM 1479 C CA . GLY A 1 201 ? 22.897 1.542 -11.778 1.00 83.31 201 GLY A CA 1
ATOM 1480 C C . GLY A 1 201 ? 23.318 2.129 -13.131 1.00 83.31 201 GLY A C 1
ATOM 1481 O O . GLY A 1 201 ? 23.841 1.401 -13.970 1.00 83.31 201 GLY A O 1
ATOM 1482 N N . GLY A 1 202 ? 23.064 3.422 -13.359 1.00 86.31 202 GLY A N 1
ATOM 1483 C CA . GLY A 1 202 ? 23.380 4.125 -14.608 1.00 86.31 202 GLY A CA 1
ATOM 1484 C C . GLY A 1 202 ? 22.452 3.794 -15.780 1.00 86.31 202 GLY A C 1
ATOM 1485 O O . GLY A 1 202 ? 22.804 4.069 -16.924 1.00 86.31 202 GLY A O 1
ATOM 1486 N N . ARG A 1 203 ? 21.294 3.178 -15.517 1.00 89.25 203 ARG A N 1
ATOM 1487 C CA . ARG A 1 203 ? 20.370 2.698 -16.559 1.00 89.25 203 ARG A CA 1
ATOM 1488 C C . ARG A 1 203 ? 19.288 3.693 -16.937 1.00 89.25 203 ARG A C 1
ATOM 1490 O O . ARG A 1 203 ? 18.735 3.588 -18.025 1.00 89.25 203 ARG A O 1
ATOM 1497 N N . LEU A 1 204 ? 18.975 4.621 -16.041 1.00 92.56 204 LEU A N 1
ATOM 1498 C CA . LEU A 1 204 ? 17.968 5.644 -16.267 1.00 92.56 204 LEU A CA 1
ATOM 1499 C C . LEU A 1 204 ? 18.665 7.007 -16.374 1.00 92.56 204 LEU A C 1
ATOM 1501 O O . LEU A 1 204 ? 19.556 7.322 -15.582 1.00 92.56 204 LEU A O 1
ATOM 1505 N N . SER A 1 205 ? 18.305 7.794 -17.393 1.00 93.06 205 SER A N 1
ATOM 1506 C CA . SER A 1 205 ? 18.865 9.137 -17.582 1.00 93.06 205 SER A CA 1
ATOM 1507 C C . SER A 1 205 ? 18.351 10.090 -16.504 1.00 93.06 205 SER A C 1
ATOM 1509 O O . SER A 1 205 ? 17.235 9.922 -16.023 1.00 93.06 205 SER A O 1
ATOM 1511 N N . ALA A 1 206 ? 19.125 11.128 -16.168 1.00 91.25 206 ALA A N 1
ATOM 1512 C CA . ALA A 1 206 ? 18.726 12.115 -15.159 1.00 91.25 206 ALA A CA 1
ATOM 1513 C C . ALA A 1 206 ? 17.333 12.712 -15.440 1.00 91.25 206 ALA A C 1
ATOM 1515 O O . ALA A 1 206 ? 16.501 12.765 -14.543 1.00 91.25 206 ALA A O 1
ATOM 1516 N N . HIS A 1 207 ? 17.046 13.043 -16.704 1.00 92.44 207 HIS A N 1
ATOM 1517 C CA . HIS A 1 207 ? 15.733 13.537 -17.124 1.00 92.44 207 HIS A CA 1
ATOM 1518 C C . HIS A 1 207 ? 14.603 12.526 -16.867 1.00 92.44 207 HIS A C 1
ATOM 1520 O O . HIS A 1 207 ? 13.558 12.881 -16.331 1.00 92.44 207 HIS A O 1
ATOM 1526 N N . SER A 1 208 ? 14.816 11.248 -17.198 1.00 94.31 208 SER A N 1
ATOM 1527 C CA . SER A 1 208 ? 13.802 10.210 -16.964 1.00 94.31 208 SER A CA 1
ATOM 1528 C C . SER A 1 208 ? 13.630 9.913 -15.472 1.00 94.31 208 SER A C 1
ATOM 1530 O O . SER A 1 208 ? 12.528 9.599 -15.036 1.00 94.31 208 SER A O 1
ATOM 1532 N N . CYS A 1 209 ? 14.696 10.033 -14.673 1.00 93.19 209 CYS A N 1
ATOM 1533 C CA . CYS A 1 209 ? 14.625 9.923 -13.216 1.00 93.19 209 CYS A CA 1
ATOM 1534 C C . CYS A 1 209 ? 13.810 11.060 -12.593 1.00 93.19 209 CYS A C 1
ATOM 1536 O O . CYS A 1 209 ? 12.998 10.808 -11.710 1.00 93.19 209 CYS A O 1
ATOM 1538 N N . GLU A 1 210 ? 14.012 12.296 -13.048 1.00 93.44 210 GLU A N 1
ATOM 1539 C CA . GLU A 1 210 ? 13.252 13.466 -12.598 1.00 93.44 210 GLU A CA 1
ATOM 1540 C C . GLU A 1 210 ? 11.758 13.312 -12.913 1.00 93.44 210 GLU A C 1
ATOM 1542 O O . GLU A 1 210 ? 10.920 13.482 -12.026 1.00 93.44 210 GLU A O 1
ATOM 1547 N N . LEU A 1 211 ? 11.424 12.885 -14.138 1.00 94.62 211 LEU A N 1
ATOM 1548 C CA . LEU A 1 211 ? 10.046 12.572 -14.528 1.00 94.62 211 LEU A CA 1
ATOM 1549 C C . LEU A 1 211 ? 9.454 11.446 -13.678 1.00 94.62 211 LEU A C 1
ATOM 1551 O O . LEU A 1 211 ? 8.338 11.581 -13.185 1.00 94.62 211 LEU A O 1
ATOM 1555 N N . LEU A 1 212 ? 10.202 10.358 -13.460 1.00 95.00 212 LEU A N 1
ATOM 1556 C CA . LEU A 1 212 ? 9.759 9.251 -12.613 1.00 95.00 212 LEU A CA 1
ATOM 1557 C C . LEU A 1 212 ? 9.409 9.744 -11.206 1.00 95.00 212 LEU A C 1
ATOM 1559 O O . LEU A 1 212 ? 8.318 9.463 -10.719 1.00 95.00 212 LEU A O 1
ATOM 1563 N N . LEU A 1 213 ? 10.310 10.493 -10.561 1.00 93.19 213 LEU A N 1
ATOM 1564 C CA . LEU A 1 213 ? 10.076 11.033 -9.221 1.00 93.19 213 LEU A CA 1
ATOM 1565 C C . LEU A 1 213 ? 8.867 11.971 -9.200 1.00 93.19 213 LEU A C 1
ATOM 1567 O O . LEU A 1 213 ? 8.034 11.849 -8.307 1.00 93.19 213 LEU A O 1
ATOM 1571 N N . SER A 1 214 ? 8.726 12.830 -10.209 1.00 93.25 214 SER A N 1
ATOM 1572 C CA . SER A 1 214 ? 7.576 13.728 -10.360 1.00 93.25 214 SER A CA 1
ATOM 1573 C C . SER A 1 214 ? 6.266 12.943 -10.464 1.00 93.25 214 SER A C 1
ATOM 1575 O O . SER A 1 214 ? 5.323 13.207 -9.719 1.00 93.25 214 SER A O 1
ATOM 1577 N N . TYR A 1 215 ? 6.220 11.891 -11.287 1.00 94.62 215 TYR A N 1
ATOM 1578 C CA . TYR A 1 215 ? 5.043 11.029 -11.438 1.00 94.62 215 TYR A CA 1
ATOM 1579 C C . TYR A 1 215 ? 4.699 10.252 -10.165 1.00 94.62 215 TYR A C 1
ATOM 1581 O O . TYR A 1 215 ? 3.519 10.062 -9.867 1.00 94.62 215 TYR A O 1
ATOM 1589 N N . LEU A 1 216 ? 5.694 9.848 -9.368 1.00 91.94 216 LEU A N 1
ATOM 1590 C CA . LEU A 1 216 ? 5.458 9.223 -8.062 1.00 91.94 216 LEU A CA 1
ATOM 1591 C C . LEU A 1 216 ? 4.776 10.177 -7.067 1.00 91.94 216 LEU A C 1
ATOM 1593 O O . LEU A 1 216 ? 4.046 9.715 -6.186 1.00 91.94 216 LEU A O 1
ATOM 1597 N N . THR A 1 217 ? 4.946 11.496 -7.223 1.00 89.06 217 THR A N 1
ATOM 1598 C CA . THR A 1 217 ? 4.251 12.482 -6.380 1.00 89.06 217 THR A CA 1
ATOM 1599 C C . THR A 1 217 ? 2.771 12.656 -6.728 1.00 89.06 217 THR A C 1
ATOM 1601 O O . THR A 1 217 ? 2.032 13.160 -5.885 1.00 89.06 217 THR A O 1
ATOM 1604 N N . ALA A 1 218 ? 2.313 12.190 -7.897 1.00 88.06 218 ALA A N 1
ATOM 1605 C CA . ALA A 1 218 ? 0.944 12.360 -8.386 1.00 88.06 218 ALA A CA 1
ATOM 1606 C C . ALA A 1 218 ? 0.020 11.196 -7.948 1.00 88.06 218 ALA A C 1
ATOM 1608 O O . ALA A 1 218 ? -0.091 10.205 -8.660 1.00 88.06 218 ALA A O 1
ATOM 1609 N N . PRO A 1 219 ? -0.693 11.277 -6.808 1.00 77.88 219 PRO A N 1
ATOM 1610 C CA . PRO A 1 219 ? -1.320 10.127 -6.139 1.00 77.88 219 PRO A CA 1
ATOM 1611 C C . PRO A 1 219 ? -2.341 9.354 -6.985 1.00 77.88 219 PRO A C 1
ATOM 1613 O O . PRO A 1 219 ? -2.372 8.137 -6.887 1.00 77.88 219 PRO A O 1
ATOM 1616 N N . TYR A 1 220 ? -3.152 10.024 -7.808 1.00 82.06 220 TYR A N 1
ATOM 1617 C CA . TYR A 1 220 ? -4.225 9.372 -8.570 1.00 82.06 220 TYR A CA 1
ATOM 1618 C C . TYR A 1 220 ? -3.733 8.838 -9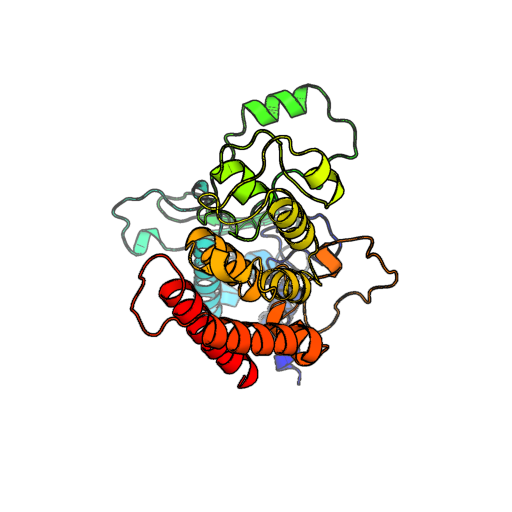.926 1.00 82.06 220 TYR A C 1
ATOM 1620 O O . TYR A 1 220 ? -3.900 7.669 -10.247 1.00 82.06 220 TYR A O 1
ATOM 1628 N N . VAL A 1 221 ? -3.037 9.679 -10.697 1.00 87.94 221 VAL A N 1
ATOM 1629 C CA . VAL A 1 221 ? -2.577 9.365 -12.066 1.00 87.94 221 VAL A CA 1
ATOM 1630 C C . VAL A 1 221 ? -1.180 8.728 -12.126 1.00 87.94 221 VAL A C 1
ATOM 1632 O O . VAL A 1 221 ? -0.630 8.542 -13.210 1.00 87.94 221 VAL A O 1
ATOM 1635 N N . ARG A 1 222 ? -0.589 8.367 -10.978 1.00 91.31 222 ARG A N 1
ATOM 1636 C CA . ARG A 1 222 ? 0.750 7.757 -10.885 1.00 91.31 222 ARG A CA 1
ATOM 1637 C C . ARG A 1 222 ? 0.913 6.558 -11.812 1.00 91.31 222 ARG A C 1
ATOM 1639 O O . ARG A 1 222 ? 1.885 6.486 -12.556 1.00 91.31 222 ARG A O 1
ATOM 1646 N N . VAL A 1 223 ? -0.017 5.604 -11.738 1.00 93.81 223 VAL A N 1
ATOM 1647 C CA . VAL A 1 223 ? 0.073 4.316 -12.445 1.00 93.81 223 VAL A CA 1
ATOM 1648 C C . VAL A 1 223 ? 0.218 4.507 -13.959 1.00 93.81 223 VAL A C 1
ATOM 1650 O O . VAL A 1 223 ? 1.226 4.046 -14.502 1.00 93.81 223 VAL A O 1
ATOM 1653 N N . PRO A 1 224 ? -0.704 5.199 -14.659 1.00 94.31 224 PRO A N 1
ATOM 1654 C CA . PRO A 1 224 ? -0.574 5.379 -16.101 1.00 94.31 224 PRO A CA 1
ATOM 1655 C C . PRO A 1 224 ? 0.669 6.190 -16.491 1.00 94.31 224 PRO A C 1
ATOM 1657 O O . PRO A 1 224 ? 1.319 5.841 -17.472 1.00 94.31 224 PRO A O 1
ATOM 1660 N N . LEU A 1 225 ? 1.056 7.217 -15.724 1.00 95.31 225 LEU A N 1
ATOM 1661 C CA . LEU A 1 225 ? 2.237 8.035 -16.035 1.00 95.31 225 LEU A CA 1
ATOM 1662 C C . LEU A 1 225 ? 3.548 7.244 -15.928 1.00 95.31 225 LEU A C 1
ATOM 1664 O O . LEU A 1 225 ? 4.388 7.294 -16.826 1.00 95.31 225 LEU A O 1
ATOM 1668 N N . VAL A 1 226 ? 3.713 6.472 -14.851 1.00 96.25 226 VAL A N 1
ATOM 1669 C CA . VAL A 1 226 ? 4.906 5.640 -14.645 1.00 96.25 226 VAL A CA 1
ATOM 1670 C C . VAL A 1 226 ? 4.991 4.540 -15.705 1.00 96.25 226 VAL A C 1
ATOM 1672 O O . VAL A 1 226 ? 6.069 4.297 -16.249 1.00 96.25 226 VAL A O 1
ATOM 1675 N N . LEU A 1 227 ? 3.866 3.903 -16.048 1.00 96.62 227 LEU A N 1
ATOM 1676 C CA . LEU A 1 227 ? 3.838 2.899 -17.111 1.00 96.62 227 LEU A CA 1
ATOM 1677 C C . LEU A 1 227 ? 4.180 3.503 -18.475 1.00 96.62 227 LEU A C 1
ATOM 1679 O O . LEU A 1 227 ? 4.993 2.936 -19.194 1.00 96.62 227 LEU A O 1
ATOM 1683 N N . GLN A 1 228 ? 3.628 4.669 -18.818 1.00 96.06 228 GLN A N 1
ATOM 1684 C CA . GLN A 1 228 ? 3.944 5.359 -20.074 1.00 96.06 228 GLN A CA 1
ATOM 1685 C C . GLN A 1 228 ? 5.421 5.742 -20.178 1.00 96.06 228 GLN A C 1
ATOM 1687 O O . GLN A 1 228 ? 5.998 5.634 -21.258 1.00 96.06 228 GLN A O 1
ATOM 1692 N N . LEU A 1 229 ? 6.047 6.156 -19.072 1.00 96.31 229 LEU A N 1
ATOM 1693 C CA . LEU A 1 229 ? 7.479 6.443 -19.038 1.00 96.31 229 LEU A CA 1
ATOM 1694 C C . LEU A 1 229 ? 8.313 5.194 -19.327 1.00 96.31 229 LEU A C 1
ATOM 1696 O O . LEU A 1 229 ? 9.286 5.281 -20.067 1.00 96.31 229 LEU A O 1
ATOM 1700 N N . LEU A 1 230 ? 7.957 4.050 -18.737 1.00 96.00 230 LEU A N 1
ATOM 1701 C CA . LEU A 1 230 ? 8.716 2.795 -18.837 1.00 96.00 230 LEU A CA 1
ATOM 1702 C C . LEU A 1 230 ? 8.373 1.970 -20.086 1.00 96.00 230 LEU A C 1
ATOM 1704 O O . LEU A 1 230 ? 9.134 1.080 -20.455 1.00 96.00 230 LEU A O 1
ATOM 1708 N N . ALA A 1 231 ? 7.274 2.299 -20.764 1.00 96.00 231 ALA A N 1
ATOM 1709 C CA . ALA A 1 231 ? 6.868 1.750 -22.054 1.00 96.00 231 ALA A CA 1
ATOM 1710 C C . ALA A 1 231 ? 7.553 2.436 -23.252 1.00 96.00 231 ALA A C 1
ATOM 1712 O O . ALA A 1 231 ? 7.071 2.338 -24.378 1.00 96.00 231 ALA A O 1
ATOM 1713 N N . GLN A 1 232 ? 8.659 3.155 -23.034 1.00 95.12 232 GLN A N 1
ATOM 1714 C CA . GLN A 1 232 ? 9.432 3.778 -24.108 1.00 95.12 232 GLN A CA 1
ATOM 1715 C C . GLN A 1 232 ? 10.650 2.912 -24.462 1.00 95.12 232 GLN A C 1
ATOM 1717 O O . GLN A 1 232 ? 11.293 2.370 -23.559 1.00 95.12 232 GLN A O 1
ATOM 1722 N N . PRO A 1 233 ? 11.066 2.853 -25.742 1.00 93.31 233 PRO A N 1
ATOM 1723 C CA . PRO A 1 233 ? 12.244 2.081 -26.153 1.00 93.31 233 PRO A CA 1
ATOM 1724 C C . PRO A 1 233 ? 13.528 2.470 -25.400 1.00 93.31 233 PRO A C 1
ATOM 1726 O O . PRO A 1 233 ? 14.399 1.641 -25.152 1.00 93.31 233 PRO A O 1
ATOM 1729 N N . ALA A 1 234 ? 13.650 3.744 -25.010 1.00 91.81 234 ALA A N 1
ATOM 1730 C CA . ALA A 1 234 ? 14.823 4.263 -24.311 1.00 91.81 234 ALA A CA 1
ATOM 1731 C C . ALA A 1 234 ? 14.891 3.864 -22.824 1.00 91.81 234 ALA A C 1
ATOM 1733 O O . ALA A 1 234 ? 15.980 3.828 -22.254 1.00 91.81 234 ALA A O 1
ATOM 1734 N N . THR A 1 235 ? 13.752 3.593 -22.184 1.00 93.62 235 THR A N 1
ATOM 1735 C CA . THR A 1 235 ? 13.644 3.392 -20.728 1.00 93.62 235 THR A CA 1
ATOM 1736 C C . THR A 1 235 ? 13.337 1.947 -20.356 1.00 93.62 235 THR A C 1
ATOM 1738 O O . THR A 1 235 ? 13.774 1.498 -19.299 1.00 93.62 235 THR A O 1
ATOM 1741 N N . LEU A 1 236 ? 12.658 1.186 -21.220 1.00 94.62 236 LEU A N 1
ATOM 1742 C CA . LEU A 1 236 ? 12.308 -0.213 -20.974 1.00 94.62 236 LEU A CA 1
ATOM 1743 C C . LEU A 1 236 ? 13.514 -1.097 -20.593 1.00 94.62 236 LEU A C 1
ATOM 1745 O O . LEU A 1 236 ? 13.401 -1.857 -19.627 1.00 94.62 236 LEU A O 1
ATOM 1749 N N . PRO A 1 237 ? 14.705 -0.973 -21.219 1.00 92.31 237 PRO A N 1
ATOM 1750 C CA . PRO A 1 237 ? 15.884 -1.739 -20.802 1.00 92.31 237 PRO A CA 1
ATOM 1751 C C . PRO A 1 237 ? 16.331 -1.467 -19.352 1.00 92.31 237 PRO A C 1
ATOM 1753 O O . PRO A 1 237 ? 17.001 -2.303 -18.732 1.00 92.31 237 PRO A O 1
ATOM 1756 N N . ALA A 1 238 ? 15.952 -0.322 -18.771 1.00 94.06 238 ALA A N 1
ATOM 1757 C CA . ALA A 1 238 ? 16.249 0.002 -17.379 1.00 94.06 238 ALA A CA 1
ATOM 1758 C C . ALA A 1 238 ? 15.506 -0.907 -16.388 1.00 94.06 238 ALA A C 1
ATOM 1760 O O . ALA A 1 238 ? 15.991 -1.092 -15.269 1.00 94.06 238 ALA A O 1
ATOM 1761 N N . LEU A 1 239 ? 14.407 -1.554 -16.804 1.00 94.75 239 LEU A N 1
ATOM 1762 C CA . LEU A 1 239 ? 13.651 -2.517 -15.991 1.00 94.75 239 LEU A CA 1
ATOM 1763 C C . LEU A 1 239 ? 14.442 -3.765 -15.615 1.00 94.75 239 LEU A C 1
ATOM 1765 O O . LEU A 1 239 ? 14.004 -4.529 -14.765 1.00 94.75 239 LEU A O 1
ATOM 1769 N N . ALA A 1 240 ? 15.621 -3.987 -16.186 1.00 92.88 240 ALA A N 1
ATOM 1770 C CA . ALA A 1 240 ? 16.519 -5.020 -15.691 1.00 92.88 240 ALA A CA 1
ATOM 1771 C C . ALA A 1 240 ? 17.216 -4.646 -14.362 1.00 92.88 240 ALA A C 1
ATOM 1773 O O . ALA A 1 240 ? 17.886 -5.491 -13.769 1.00 92.88 240 ALA A O 1
ATOM 1774 N N . SER A 1 241 ? 17.040 -3.415 -13.858 1.00 94.25 241 SER A N 1
ATOM 1775 C CA . SER A 1 241 ? 17.395 -3.053 -12.481 1.00 94.25 241 SER A CA 1
ATOM 1776 C C . SER A 1 241 ? 16.330 -3.543 -11.486 1.00 94.25 241 SER A C 1
ATOM 1778 O O . SER A 1 241 ? 15.178 -3.117 -11.587 1.00 94.25 241 SER A O 1
ATOM 1780 N N . PRO A 1 242 ? 16.687 -4.361 -10.476 1.00 92.81 242 PRO A N 1
ATOM 1781 C CA . PRO A 1 242 ? 15.733 -4.837 -9.472 1.00 92.81 242 PRO A CA 1
ATOM 1782 C C . PRO A 1 242 ? 15.171 -3.704 -8.601 1.00 92.81 242 PRO A C 1
ATOM 1784 O O . PRO A 1 242 ? 14.046 -3.801 -8.120 1.00 92.81 242 PRO A O 1
ATOM 1787 N N . GLU A 1 243 ? 15.925 -2.617 -8.421 1.00 92.94 243 GLU A N 1
ATOM 1788 C CA . GLU A 1 243 ? 15.466 -1.430 -7.694 1.00 92.94 243 GLU A CA 1
ATOM 1789 C C . GLU A 1 243 ? 14.306 -0.761 -8.437 1.00 92.94 243 GLU A C 1
ATOM 1791 O O . GLU A 1 243 ? 13.277 -0.472 -7.835 1.00 92.94 243 GLU A O 1
ATOM 1796 N N . LEU A 1 244 ? 14.425 -0.594 -9.759 1.00 94.12 244 LEU A N 1
ATOM 1797 C CA . LEU A 1 244 ? 13.367 0.001 -10.578 1.00 94.12 244 LEU A CA 1
ATOM 1798 C C . LEU A 1 244 ? 12.136 -0.914 -10.675 1.00 94.12 244 LEU A C 1
ATOM 1800 O O . LEU A 1 244 ? 11.009 -0.428 -10.637 1.00 94.12 244 LEU A O 1
ATOM 1804 N N . GLN A 1 245 ? 12.338 -2.236 -10.724 1.00 95.31 245 GLN A N 1
ATOM 1805 C CA . GLN A 1 245 ? 11.243 -3.210 -10.623 1.00 95.31 245 GLN A CA 1
ATOM 1806 C C . GLN A 1 245 ? 10.482 -3.070 -9.300 1.00 95.31 245 GLN A C 1
ATOM 1808 O O . GLN A 1 245 ? 9.256 -3.120 -9.289 1.00 95.31 245 GLN A O 1
ATOM 1813 N N . ALA A 1 246 ? 11.193 -2.871 -8.185 1.00 93.62 246 ALA A N 1
ATOM 1814 C CA . ALA A 1 246 ? 10.574 -2.678 -6.878 1.00 93.62 246 ALA A CA 1
ATOM 1815 C C . ALA A 1 246 ? 9.791 -1.357 -6.794 1.00 93.62 246 ALA A C 1
ATOM 1817 O O . ALA A 1 246 ? 8.733 -1.328 -6.167 1.00 93.62 246 ALA A O 1
ATOM 1818 N N . VAL A 1 247 ? 10.276 -0.291 -7.446 1.00 94.75 247 VAL A N 1
ATOM 1819 C CA . VAL A 1 247 ? 9.546 0.982 -7.583 1.00 94.75 247 VAL A CA 1
ATOM 1820 C C . VAL A 1 247 ? 8.256 0.781 -8.370 1.00 94.75 247 VAL A C 1
ATOM 1822 O O . VAL A 1 247 ? 7.200 1.216 -7.918 1.00 94.75 247 VAL A O 1
ATOM 1825 N N . LEU A 1 248 ? 8.317 0.108 -9.525 1.00 95.69 248 LEU A N 1
ATOM 1826 C CA . LEU A 1 248 ? 7.131 -0.116 -10.349 1.00 95.69 248 LEU A CA 1
ATOM 1827 C C . LEU A 1 248 ? 6.121 -1.036 -9.651 1.00 95.69 248 LEU A C 1
ATOM 1829 O O . LEU A 1 248 ? 4.932 -0.723 -9.615 1.00 95.69 248 LEU A O 1
ATOM 1833 N N . ASP A 1 249 ? 6.591 -2.123 -9.033 1.00 95.25 249 ASP A N 1
ATOM 1834 C CA . ASP A 1 249 ? 5.737 -3.027 -8.261 1.00 95.25 249 ASP A CA 1
ATOM 1835 C C . ASP A 1 249 ? 5.042 -2.275 -7.110 1.00 95.25 249 ASP A C 1
ATOM 1837 O O . ASP A 1 249 ? 3.846 -2.465 -6.887 1.00 95.25 249 ASP A O 1
ATOM 1841 N N . ALA A 1 250 ? 5.752 -1.383 -6.413 1.00 92.31 250 ALA A N 1
ATOM 1842 C CA . ALA A 1 250 ? 5.159 -0.546 -5.374 1.00 92.31 250 ALA A CA 1
ATOM 1843 C C . ALA A 1 250 ? 4.160 0.474 -5.942 1.00 92.31 250 ALA A C 1
ATOM 1845 O O . ALA A 1 250 ? 3.075 0.657 -5.395 1.00 92.31 250 ALA A O 1
ATOM 1846 N N . ALA A 1 251 ? 4.485 1.112 -7.069 1.00 93.19 251 ALA A N 1
ATOM 1847 C CA . ALA A 1 251 ? 3.634 2.127 -7.679 1.00 93.19 251 ALA A CA 1
ATOM 1848 C C . ALA A 1 251 ? 2.282 1.561 -8.142 1.00 93.19 251 ALA A C 1
ATOM 1850 O O . ALA A 1 251 ? 1.274 2.269 -8.050 1.00 93.19 251 ALA A O 1
ATOM 1851 N N . LEU A 1 252 ? 2.260 0.309 -8.615 1.00 93.38 252 LEU A N 1
ATOM 1852 C CA . LEU A 1 252 ? 1.053 -0.365 -9.101 1.00 93.38 252 LEU A CA 1
ATOM 1853 C C . LEU A 1 252 ? 0.282 -1.089 -7.997 1.00 93.38 252 LEU A C 1
ATOM 1855 O O . LEU A 1 252 ? -0.937 -0.961 -7.932 1.00 93.38 252 LEU A O 1
ATOM 1859 N N . PHE A 1 253 ? 0.966 -1.874 -7.163 1.00 91.56 253 PHE A N 1
ATOM 1860 C CA . PHE A 1 253 ? 0.299 -2.860 -6.308 1.00 91.56 253 PHE A CA 1
ATOM 1861 C C . PHE A 1 253 ? 0.172 -2.443 -4.842 1.00 91.56 253 PHE A C 1
ATOM 1863 O O . PHE A 1 253 ? -0.484 -3.147 -4.075 1.00 91.56 253 PHE A O 1
ATOM 1870 N N . GLU A 1 254 ? 0.776 -1.331 -4.416 1.00 87.25 254 GLU A N 1
ATOM 1871 C CA . GLU A 1 254 ? 0.517 -0.835 -3.066 1.00 87.25 254 GLU A CA 1
ATOM 1872 C C . GLU A 1 254 ? -0.874 -0.187 -2.975 1.00 87.25 254 GLU A C 1
ATOM 1874 O O . GLU A 1 254 ? -1.244 0.611 -3.841 1.00 87.25 254 GLU A O 1
ATOM 1879 N N . PRO A 1 255 ? -1.638 -0.475 -1.905 1.00 77.56 255 PRO A N 1
ATOM 1880 C CA . PRO A 1 255 ? -3.036 -0.058 -1.774 1.00 77.56 255 PRO A CA 1
ATOM 1881 C C . PRO A 1 255 ? -3.245 1.464 -1.665 1.00 77.56 255 PRO A C 1
ATOM 1883 O O . PRO A 1 255 ? -4.372 1.921 -1.816 1.00 77.56 255 PRO A O 1
ATOM 1886 N N . GLY A 1 256 ? -2.185 2.256 -1.468 1.00 78.06 256 GLY A N 1
ATOM 1887 C CA . GLY A 1 256 ? -2.270 3.718 -1.391 1.00 78.06 256 GLY A CA 1
ATOM 1888 C C . GLY A 1 256 ? -3.112 4.221 -0.212 1.00 78.06 256 GLY A C 1
ATOM 1889 O O . GLY A 1 256 ? -3.316 3.508 0.770 1.00 78.06 256 GLY A O 1
ATOM 1890 N N . GLU A 1 257 ? -3.576 5.470 -0.307 1.00 78.31 257 GLU A N 1
ATOM 1891 C CA . GLU A 1 257 ? -4.516 6.051 0.660 1.00 78.31 257 GLU A CA 1
ATOM 1892 C C . GLU A 1 257 ? -5.903 5.421 0.490 1.00 78.31 257 GLU A C 1
ATOM 1894 O O . GLU A 1 257 ? -6.419 5.322 -0.628 1.00 78.31 257 GLU A O 1
ATOM 1899 N N . TRP A 1 258 ? -6.512 5.003 1.599 1.00 81.94 258 TRP A N 1
ATOM 1900 C CA . TRP A 1 258 ? -7.815 4.344 1.588 1.00 81.94 258 TRP A CA 1
ATOM 1901 C C . TRP A 1 258 ? -8.955 5.353 1.735 1.00 81.94 258 TRP A C 1
ATOM 1903 O O . TRP A 1 258 ? -8.929 6.198 2.630 1.00 81.94 258 TRP A O 1
ATOM 1913 N N . LEU A 1 259 ? -9.993 5.211 0.909 1.00 77.31 259 LEU A N 1
ATOM 1914 C CA . LEU A 1 259 ? -11.273 5.904 1.081 1.00 77.31 259 LEU A CA 1
ATOM 1915 C C . LEU A 1 259 ? -12.440 4.908 1.061 1.00 77.31 259 LEU A C 1
ATOM 1917 O O . LEU A 1 259 ? -12.404 3.941 0.297 1.00 77.31 259 LEU A O 1
ATOM 1921 N N . PRO A 1 260 ? -13.498 5.129 1.861 1.00 76.50 260 PRO A N 1
ATOM 1922 C CA . PRO A 1 260 ? -14.668 4.259 1.862 1.00 76.50 260 PRO A CA 1
ATOM 1923 C C . PRO A 1 260 ? -15.424 4.347 0.529 1.00 76.50 260 PRO A C 1
ATOM 1925 O O . PRO A 1 260 ? -15.637 5.431 -0.002 1.00 76.50 260 PRO A O 1
ATOM 1928 N N . ALA A 1 261 ? -15.905 3.212 0.011 1.00 70.06 261 ALA A N 1
ATOM 1929 C CA . ALA A 1 261 ? -16.669 3.172 -1.245 1.00 70.06 261 ALA A CA 1
ATOM 1930 C C . ALA A 1 261 ? -18.012 3.929 -1.168 1.00 70.06 261 ALA A C 1
ATOM 1932 O O . ALA A 1 261 ? -18.531 4.402 -2.175 1.00 70.06 261 ALA A O 1
ATOM 1933 N N . THR A 1 262 ? -18.581 4.045 0.032 1.00 70.50 262 THR A N 1
ATOM 1934 C CA . THR A 1 262 ? -19.830 4.762 0.303 1.00 70.50 262 THR A CA 1
ATOM 1935 C C . THR A 1 262 ? -19.555 5.949 1.212 1.00 70.50 262 THR A C 1
ATOM 1937 O O . THR A 1 262 ? -18.950 5.779 2.269 1.00 70.50 262 THR A O 1
ATOM 1940 N N . GLY A 1 263 ? -20.033 7.135 0.831 1.00 66.88 263 GLY A N 1
ATOM 1941 C CA . GLY A 1 263 ? -19.844 8.355 1.620 1.00 66.88 263 GLY A CA 1
ATOM 1942 C C . GLY A 1 263 ? -18.486 9.035 1.428 1.00 66.88 263 GLY A C 1
ATOM 1943 O O . GLY A 1 263 ? -18.173 9.951 2.182 1.00 66.88 263 GLY A O 1
ATOM 1944 N N . ALA A 1 264 ? -17.690 8.622 0.432 1.00 67.94 264 ALA A N 1
ATOM 1945 C CA . ALA A 1 264 ? -16.508 9.382 0.036 1.00 67.94 264 ALA A CA 1
ATOM 1946 C C . ALA A 1 264 ? -16.908 10.812 -0.378 1.00 67.94 264 ALA A C 1
ATOM 1948 O O . ALA A 1 264 ? -17.914 10.986 -1.078 1.00 67.94 264 ALA A O 1
ATOM 1949 N N . PRO A 1 265 ? -16.143 11.836 0.039 1.00 69.06 265 PRO A N 1
ATOM 1950 C CA . PRO A 1 265 ? -16.409 13.208 -0.360 1.00 69.06 265 PRO A CA 1
ATOM 1951 C C . PRO A 1 265 ? -16.278 13.331 -1.879 1.00 69.06 265 PRO A C 1
ATOM 1953 O O . PRO A 1 265 ? -15.296 12.885 -2.472 1.00 69.06 265 PRO A O 1
ATOM 1956 N N . GLN A 1 266 ? -17.271 13.943 -2.521 1.00 69.81 266 GLN A N 1
ATOM 1957 C CA . GLN A 1 266 ? -17.179 14.238 -3.944 1.00 69.81 266 GLN A CA 1
ATOM 1958 C C . GLN A 1 266 ? -16.099 15.302 -4.165 1.00 69.81 266 GLN A C 1
ATOM 1960 O O . GLN A 1 266 ? -16.120 16.358 -3.530 1.00 69.81 266 GLN A O 1
ATOM 1965 N N . LEU A 1 267 ? -15.169 15.036 -5.083 1.00 74.12 267 LEU A N 1
ATOM 1966 C CA . LEU A 1 267 ? -14.183 16.026 -5.506 1.00 74.12 267 LEU A CA 1
ATOM 1967 C C . LEU A 1 267 ? -14.910 17.187 -6.196 1.00 74.12 267 LEU A C 1
ATOM 1969 O O . LEU A 1 267 ? -15.532 17.004 -7.243 1.00 74.12 267 LEU A O 1
ATOM 1973 N N . ALA A 1 268 ? -14.862 18.368 -5.581 1.00 75.06 268 ALA A N 1
ATOM 1974 C CA . ALA A 1 268 ? -15.521 19.569 -6.091 1.00 75.06 268 ALA A CA 1
ATOM 1975 C C . ALA A 1 268 ? -14.662 20.327 -7.116 1.00 75.06 268 ALA A C 1
ATOM 1977 O O . ALA A 1 268 ? -15.202 20.977 -8.008 1.00 75.06 268 ALA A O 1
ATOM 1978 N N . GLU A 1 269 ? -13.334 20.235 -6.999 1.00 80.31 269 GLU A N 1
ATOM 1979 C CA . GLU A 1 269 ? -12.375 21.015 -7.783 1.00 80.31 269 GLU A CA 1
ATOM 1980 C C . GLU A 1 269 ? -11.206 20.136 -8.248 1.00 80.31 269 GLU A C 1
ATOM 1982 O O . GLU A 1 269 ? -10.796 19.198 -7.560 1.00 80.31 269 GLU A O 1
ATOM 1987 N N . ALA A 1 270 ? -10.681 20.447 -9.436 1.00 74.44 270 ALA A N 1
ATOM 1988 C CA . ALA A 1 270 ? -9.466 19.862 -9.990 1.00 74.44 270 ALA A CA 1
ATOM 1989 C C . ALA A 1 270 ? -8.458 20.996 -10.258 1.00 74.44 270 ALA A C 1
ATOM 1991 O O . ALA A 1 270 ? -8.779 21.892 -11.046 1.00 74.44 270 ALA A O 1
ATOM 1992 N N . PRO A 1 271 ? -7.255 20.974 -9.650 1.00 72.50 271 PRO A N 1
ATOM 1993 C CA . PRO A 1 271 ? -6.721 19.951 -8.739 1.00 72.50 271 PRO A CA 1
ATOM 1994 C C . PRO A 1 271 ? -7.425 19.910 -7.368 1.00 72.50 271 PRO A C 1
ATOM 1996 O O . PRO A 1 271 ? -7.969 20.909 -6.909 1.00 72.50 271 PRO A O 1
ATOM 1999 N N . ALA A 1 272 ? -7.410 18.741 -6.719 1.00 72.94 272 ALA A N 1
ATOM 2000 C CA . ALA A 1 272 ? -8.032 18.548 -5.410 1.00 72.94 272 ALA A CA 1
ATOM 2001 C C . ALA A 1 272 ? -7.284 19.332 -4.318 1.00 72.94 272 ALA A C 1
ATOM 2003 O O . ALA A 1 272 ? -6.060 19.250 -4.227 1.00 72.94 272 ALA A O 1
ATOM 2004 N N . ALA A 1 273 ? -8.024 20.046 -3.465 1.00 73.31 273 ALA A N 1
ATOM 2005 C CA . ALA A 1 273 ? -7.449 20.821 -2.362 1.00 73.31 273 ALA A CA 1
ATOM 2006 C C . ALA A 1 273 ? -6.792 19.941 -1.280 1.00 73.31 273 ALA A C 1
ATOM 2008 O O . ALA A 1 273 ? -5.820 20.357 -0.654 1.00 73.31 273 ALA A O 1
ATOM 2009 N N . ASP A 1 274 ? -7.312 18.728 -1.071 1.00 75.62 274 ASP A N 1
ATOM 2010 C CA . ASP A 1 274 ? -6.755 17.740 -0.148 1.00 75.62 274 ASP A CA 1
ATOM 2011 C C . ASP A 1 274 ? -6.353 16.469 -0.904 1.00 75.62 274 ASP A C 1
ATOM 2013 O O . ASP A 1 274 ? -7.154 15.858 -1.616 1.00 75.62 274 ASP A O 1
ATOM 2017 N N . ARG A 1 275 ? -5.103 16.043 -0.709 1.00 74.50 275 ARG A N 1
ATOM 2018 C CA . ARG A 1 275 ? -4.546 14.814 -1.278 1.00 74.50 275 ARG A CA 1
ATOM 2019 C C . ARG A 1 275 ? -5.225 13.562 -0.726 1.00 74.50 275 ARG A C 1
ATOM 2021 O O . ARG A 1 275 ? -5.348 12.584 -1.460 1.00 74.50 275 ARG A O 1
ATOM 2028 N N . ALA A 1 276 ? -5.680 13.585 0.528 1.00 76.12 276 ALA A N 1
ATOM 2029 C CA . ALA A 1 276 ? -6.374 12.450 1.134 1.00 76.12 276 ALA A CA 1
ATOM 2030 C C . ALA A 1 276 ? -7.720 12.159 0.446 1.00 76.12 276 ALA A C 1
ATOM 2032 O O . ALA A 1 276 ? -8.171 11.016 0.433 1.00 76.12 276 ALA A O 1
ATOM 2033 N N . ALA A 1 277 ? -8.322 13.162 -0.204 1.00 78.31 277 ALA A N 1
ATOM 2034 C CA . ALA A 1 277 ? -9.550 13.000 -0.982 1.00 78.31 277 ALA A CA 1
ATOM 2035 C C . ALA A 1 277 ? -9.354 12.204 -2.291 1.00 78.31 277 ALA A C 1
ATOM 2037 O O . ALA A 1 277 ? -10.335 11.847 -2.935 1.00 78.31 277 ALA A O 1
ATOM 2038 N N . LEU A 1 278 ? -8.107 11.908 -2.681 1.00 79.19 278 LEU A N 1
ATOM 2039 C CA . LEU A 1 278 ? -7.762 11.111 -3.868 1.00 79.19 278 LEU A CA 1
ATOM 2040 C C . LEU A 1 278 ? -7.524 9.624 -3.553 1.00 79.19 278 LEU A C 1
ATOM 2042 O O . LEU A 1 278 ? -7.023 8.890 -4.407 1.00 79.19 278 LEU A O 1
ATOM 2046 N N . GLY A 1 279 ? -7.826 9.183 -2.329 1.00 81.94 279 GLY A N 1
ATOM 2047 C CA . GLY A 1 279 ? -7.720 7.778 -1.949 1.00 81.94 279 GLY A CA 1
ATOM 2048 C C . GLY A 1 279 ? -8.723 6.878 -2.678 1.00 81.94 279 GLY A C 1
ATOM 2049 O O . GLY A 1 279 ? -9.650 7.331 -3.346 1.00 81.94 279 GLY A O 1
ATOM 2050 N N . THR A 1 280 ? -8.543 5.567 -2.552 1.00 82.62 280 THR A N 1
ATOM 2051 C CA . THR A 1 280 ? -9.391 4.574 -3.228 1.00 82.62 280 THR A CA 1
ATOM 2052 C C . THR A 1 280 ? -9.742 3.423 -2.283 1.00 82.62 280 THR A C 1
ATOM 2054 O O . THR A 1 280 ? -8.963 3.110 -1.383 1.00 82.62 280 THR A O 1
ATOM 2057 N N . PRO A 1 281 ? -10.899 2.759 -2.451 1.00 79.00 281 PRO A N 1
ATOM 2058 C CA . PRO A 1 281 ? -11.302 1.665 -1.564 1.00 79.00 281 PRO A CA 1
ATOM 2059 C C . PRO A 1 281 ? -10.494 0.377 -1.767 1.00 79.00 281 PRO A C 1
ATOM 2061 O O . PRO A 1 281 ? -10.314 -0.385 -0.818 1.00 79.00 281 PRO A O 1
ATOM 2064 N N . CYS A 1 282 ? -10.024 0.125 -2.993 1.00 80.19 282 CYS A N 1
ATOM 2065 C CA . CYS A 1 282 ? -9.385 -1.135 -3.395 1.00 80.19 282 CYS A CA 1
ATOM 2066 C C . CYS A 1 282 ? -7.978 -0.945 -3.991 1.00 80.19 282 CYS A C 1
ATOM 2068 O O . CYS A 1 282 ? -7.423 -1.885 -4.554 1.00 80.19 282 CYS A O 1
ATOM 2070 N N . GLY A 1 283 ? -7.394 0.248 -3.869 1.00 85.81 283 GLY A N 1
ATOM 2071 C CA . GLY A 1 283 ? -6.102 0.592 -4.457 1.00 85.81 283 GLY A CA 1
ATOM 2072 C C . GLY A 1 283 ? -6.201 1.201 -5.856 1.00 85.81 283 GLY A C 1
ATOM 2073 O O . GLY A 1 283 ? -7.194 1.054 -6.574 1.00 85.81 283 GLY A O 1
ATOM 2074 N N . LEU A 1 284 ? -5.129 1.896 -6.242 1.00 88.38 284 LEU A N 1
ATOM 2075 C CA . LEU A 1 284 ? -5.089 2.716 -7.454 1.00 88.38 284 LEU A CA 1
ATOM 2076 C C . LEU A 1 284 ? -5.188 1.891 -8.738 1.00 88.38 284 LEU A C 1
ATOM 2078 O O . LEU A 1 284 ? -5.908 2.286 -9.645 1.00 88.38 284 LEU A O 1
ATOM 2082 N N . LEU A 1 285 ? -4.520 0.734 -8.819 1.00 91.56 285 LEU A N 1
ATOM 2083 C CA . LEU A 1 285 ? -4.563 -0.099 -10.025 1.00 91.56 285 LEU A CA 1
ATOM 2084 C C . LEU A 1 285 ? -5.986 -0.570 -10.347 1.00 91.56 285 LEU A C 1
ATOM 2086 O O . LEU A 1 285 ? -6.420 -0.433 -11.484 1.00 91.56 285 LEU A O 1
ATOM 2090 N N . LEU A 1 286 ? -6.725 -1.093 -9.363 1.00 90.25 286 LEU A N 1
ATOM 2091 C CA . LEU A 1 286 ? -8.113 -1.520 -9.579 1.00 90.25 286 LEU A CA 1
ATOM 2092 C C . LEU A 1 286 ? -9.003 -0.340 -9.973 1.00 90.25 286 LEU A C 1
ATOM 2094 O O . LEU A 1 286 ? -9.809 -0.463 -10.891 1.00 90.25 286 LEU A O 1
ATOM 2098 N N . ASN A 1 287 ? -8.821 0.812 -9.327 1.00 88.75 287 ASN A N 1
ATOM 2099 C CA . ASN A 1 287 ? -9.545 2.028 -9.679 1.00 88.75 287 ASN A CA 1
ATOM 2100 C C . ASN A 1 287 ? -9.292 2.446 -11.143 1.00 88.75 287 ASN A C 1
ATOM 2102 O O . ASN A 1 287 ? -10.239 2.713 -11.883 1.00 88.75 287 ASN A O 1
ATOM 2106 N N . GLU A 1 288 ? -8.034 2.428 -11.587 1.00 90.94 288 GLU A N 1
ATOM 2107 C CA . GLU A 1 288 ? -7.658 2.727 -12.973 1.00 90.94 288 GLU A CA 1
ATOM 2108 C C . GLU A 1 288 ? -8.201 1.688 -13.963 1.00 90.94 288 GLU A C 1
ATOM 2110 O O . GLU A 1 288 ? -8.725 2.058 -15.009 1.00 90.94 288 GLU A O 1
ATOM 2115 N N . LEU A 1 289 ? -8.158 0.392 -13.642 1.00 91.94 289 LEU A N 1
ATOM 2116 C CA . LEU A 1 289 ? -8.695 -0.659 -14.517 1.00 91.94 289 LEU A CA 1
ATOM 2117 C C . LEU A 1 289 ? -10.219 -0.568 -14.685 1.00 91.94 289 LEU A C 1
ATOM 2119 O O . LEU A 1 289 ? -10.733 -0.857 -15.764 1.00 91.94 289 LEU A O 1
ATOM 2123 N N . VAL A 1 290 ? -10.946 -0.141 -13.650 1.00 90.38 290 VAL A N 1
ATOM 2124 C CA . VAL A 1 290 ? -12.406 0.024 -13.707 1.00 90.38 290 VAL A CA 1
ATOM 2125 C C . VAL A 1 290 ? -12.799 1.280 -14.488 1.00 90.38 290 VAL A C 1
ATOM 2127 O O . VAL A 1 290 ? -13.740 1.240 -15.283 1.00 90.38 290 VAL A O 1
ATOM 2130 N N . HIS A 1 291 ? -12.101 2.399 -14.277 1.00 88.50 291 HIS A N 1
ATOM 2131 C CA . HIS A 1 291 ? -12.526 3.702 -14.797 1.00 88.50 291 HIS A CA 1
ATOM 2132 C C . HIS A 1 291 ? -11.775 4.167 -16.053 1.00 88.50 291 HIS A C 1
ATOM 2134 O O . HIS A 1 291 ? -12.350 4.887 -16.870 1.00 88.50 291 HIS A O 1
ATOM 2140 N N . ALA A 1 292 ? -10.520 3.758 -16.238 1.00 91.12 292 ALA A N 1
ATOM 2141 C CA . ALA A 1 292 ? -9.653 4.181 -17.338 1.00 91.12 292 ALA A CA 1
ATOM 2142 C C . ALA A 1 292 ? -8.696 3.064 -17.832 1.00 91.12 292 ALA A C 1
ATOM 2144 O O . ALA A 1 292 ? -7.500 3.310 -18.016 1.00 91.12 292 ALA A O 1
ATOM 2145 N N . PRO A 1 293 ? -9.189 1.847 -18.150 1.00 93.62 293 PRO A N 1
ATOM 2146 C CA . PRO A 1 293 ? -8.334 0.687 -18.432 1.00 93.62 293 PRO A CA 1
ATOM 2147 C C . PRO A 1 293 ? -7.352 0.916 -19.582 1.00 93.62 293 PRO A C 1
ATOM 2149 O O . PRO A 1 293 ? -6.218 0.451 -19.538 1.00 93.62 293 PRO A O 1
ATOM 2152 N N . ALA A 1 294 ? -7.746 1.673 -20.609 1.00 94.00 294 ALA A N 1
ATOM 2153 C CA . ALA A 1 294 ? -6.886 1.944 -21.759 1.00 94.00 294 ALA A CA 1
ATOM 2154 C C . ALA A 1 294 ? -5.594 2.696 -21.388 1.00 94.00 294 ALA A C 1
ATOM 2156 O O . ALA A 1 294 ? -4.575 2.497 -22.048 1.00 94.00 294 ALA A O 1
ATOM 2157 N N . ALA A 1 295 ? -5.621 3.539 -20.348 1.00 92.81 295 ALA A N 1
ATOM 2158 C CA . ALA A 1 295 ? -4.453 4.298 -19.902 1.00 92.81 295 ALA A CA 1
ATOM 2159 C C . ALA A 1 295 ? -3.395 3.404 -19.232 1.00 92.81 295 ALA A C 1
ATOM 2161 O O . ALA A 1 295 ? -2.216 3.754 -19.231 1.00 92.81 295 ALA A O 1
ATOM 2162 N N . THR A 1 296 ? -3.807 2.247 -18.708 1.00 93.94 296 THR A N 1
ATOM 2163 C CA . THR A 1 296 ? -2.940 1.252 -18.063 1.00 93.94 296 THR A CA 1
ATOM 2164 C C . THR A 1 296 ? -2.573 0.113 -19.013 1.00 93.94 296 THR A C 1
ATOM 2166 O O . THR A 1 296 ? -1.406 -0.260 -19.102 1.00 93.94 296 THR A O 1
ATOM 2169 N N . LEU A 1 297 ? -3.547 -0.429 -19.750 1.00 95.44 297 LEU A N 1
ATOM 2170 C CA . LEU A 1 297 ? -3.357 -1.615 -20.588 1.00 95.44 297 LEU A CA 1
ATOM 2171 C C . LEU A 1 297 ? -2.534 -1.327 -21.848 1.00 95.44 297 LEU A C 1
ATOM 2173 O O . LEU A 1 297 ? -1.691 -2.142 -22.202 1.00 95.44 297 LEU A O 1
ATOM 2177 N N . ARG A 1 298 ? -2.689 -0.156 -22.486 1.00 96.56 298 ARG A N 1
ATOM 2178 C CA . ARG A 1 298 ? -1.908 0.169 -23.696 1.00 96.56 298 ARG A CA 1
ATOM 2179 C C . ARG A 1 298 ? -0.401 0.257 -23.432 1.00 96.56 298 ARG A C 1
ATOM 2181 O O . ARG A 1 298 ? 0.346 -0.377 -24.168 1.00 96.56 298 ARG A O 1
ATOM 2188 N N . PRO A 1 299 ? 0.084 0.978 -22.397 1.00 96.94 299 PRO A N 1
ATOM 2189 C CA . PRO A 1 299 ? 1.505 0.937 -22.057 1.00 96.94 299 PRO A CA 1
ATOM 2190 C C . PRO A 1 299 ? 2.011 -0.478 -21.766 1.00 96.94 299 PRO A C 1
ATOM 2192 O O . PRO A 1 299 ? 3.120 -0.812 -22.160 1.00 96.94 299 PRO A O 1
ATOM 2195 N N . LEU A 1 300 ? 1.205 -1.321 -21.114 1.00 96.69 300 LEU A N 1
ATOM 2196 C CA . LEU A 1 300 ? 1.565 -2.710 -20.821 1.00 96.69 300 LEU A CA 1
ATOM 2197 C C . LEU A 1 300 ? 1.690 -3.567 -22.092 1.00 96.69 300 LEU A C 1
ATOM 2199 O O . LEU A 1 300 ? 2.634 -4.349 -22.202 1.00 96.69 300 LEU A O 1
ATOM 2203 N N . GLU A 1 301 ? 0.787 -3.393 -23.059 1.00 96.62 301 GLU A N 1
ATOM 2204 C CA . GLU A 1 301 ? 0.884 -4.004 -24.392 1.00 96.62 301 GLU A CA 1
ATOM 2205 C C . GLU A 1 301 ? 2.165 -3.549 -25.105 1.00 96.62 301 GLU A C 1
ATOM 2207 O O . GLU A 1 301 ? 2.963 -4.385 -25.525 1.00 96.62 301 GLU A O 1
ATOM 2212 N N . SER A 1 302 ? 2.434 -2.238 -25.136 1.00 96.88 302 SER A N 1
ATOM 2213 C CA . SER A 1 302 ? 3.662 -1.696 -25.731 1.00 96.88 302 SER A CA 1
ATOM 2214 C C . SER A 1 302 ? 4.928 -2.199 -25.034 1.00 96.88 302 SER A C 1
ATOM 2216 O O . SER A 1 302 ? 5.926 -2.473 -25.693 1.00 96.88 302 SER A O 1
ATOM 2218 N N . MET A 1 303 ? 4.911 -2.373 -23.709 1.00 96.56 303 MET A N 1
ATOM 2219 C CA . MET A 1 303 ? 6.035 -2.967 -22.978 1.00 96.56 303 MET A CA 1
ATOM 2220 C C . MET A 1 303 ? 6.297 -4.412 -23.411 1.00 96.56 303 MET A C 1
ATOM 2222 O O . MET A 1 303 ? 7.457 -4.811 -23.494 1.00 96.56 303 MET A O 1
ATOM 2226 N N . LEU A 1 304 ? 5.251 -5.199 -23.683 1.00 96.25 304 LEU A N 1
ATOM 2227 C CA . LEU A 1 304 ? 5.405 -6.569 -24.172 1.00 96.25 304 LEU A CA 1
ATOM 2228 C C . LEU A 1 304 ? 5.996 -6.598 -25.582 1.00 96.25 304 LEU A C 1
ATOM 2230 O O . LEU A 1 304 ? 6.937 -7.353 -25.821 1.00 96.25 304 LEU A O 1
ATOM 2234 N N . GLU A 1 305 ? 5.465 -5.776 -26.486 1.00 95.94 305 GLU A N 1
ATOM 2235 C CA . GLU A 1 305 ? 5.955 -5.651 -27.864 1.00 95.94 305 GLU A CA 1
ATOM 2236 C C . GLU A 1 305 ? 7.434 -5.245 -27.878 1.00 95.94 305 GLU A C 1
ATOM 2238 O O . GLU A 1 305 ? 8.268 -5.938 -28.456 1.00 95.94 305 GLU A O 1
ATOM 2243 N N . LEU A 1 306 ? 7.793 -4.197 -27.132 1.00 95.50 306 LEU A N 1
ATOM 2244 C CA . LEU A 1 306 ? 9.177 -3.739 -27.011 1.00 95.50 306 LEU A CA 1
ATOM 2245 C C . LEU A 1 306 ? 10.089 -4.786 -26.361 1.00 95.50 306 LEU A C 1
ATOM 2247 O O . LEU A 1 306 ? 11.231 -4.954 -26.781 1.00 95.50 306 LEU A O 1
ATOM 2251 N N . ALA A 1 307 ? 9.619 -5.506 -25.340 1.00 93.50 307 ALA A N 1
ATOM 2252 C CA . ALA A 1 307 ? 10.409 -6.571 -24.725 1.00 93.50 307 ALA A CA 1
ATOM 2253 C C . ALA A 1 307 ? 10.706 -7.707 -25.719 1.00 93.50 307 ALA A C 1
ATOM 2255 O O . ALA A 1 307 ? 11.816 -8.234 -25.717 1.00 93.50 307 ALA A O 1
ATOM 2256 N N . GLN A 1 308 ? 9.749 -8.043 -26.592 1.00 92.31 308 GLN A N 1
ATOM 2257 C CA . GLN A 1 308 ? 9.949 -9.016 -27.669 1.00 92.31 308 GLN A CA 1
ATOM 2258 C C . GLN A 1 308 ? 10.937 -8.505 -28.723 1.00 92.31 308 GLN A C 1
ATOM 2260 O O . GLN A 1 308 ? 11.814 -9.253 -29.144 1.00 92.31 308 GLN A O 1
ATOM 2265 N N . GLU A 1 309 ? 10.844 -7.234 -29.121 1.00 91.19 309 GLU A N 1
ATOM 2266 C CA . GLU A 1 309 ? 11.788 -6.618 -30.066 1.00 91.19 309 GLU A CA 1
ATOM 2267 C C . GLU A 1 309 ? 13.223 -6.566 -29.521 1.00 91.19 309 GLU A C 1
ATOM 2269 O O . GLU A 1 309 ? 14.189 -6.717 -30.270 1.00 91.19 309 GLU A O 1
ATOM 2274 N N . HIS A 1 310 ? 13.373 -6.371 -28.209 1.00 86.00 310 HIS A N 1
ATOM 2275 C CA . HIS A 1 310 ? 14.664 -6.345 -27.524 1.00 86.00 310 HIS A CA 1
ATOM 2276 C C . HIS A 1 310 ? 15.202 -7.738 -27.148 1.00 86.00 310 HIS A C 1
ATOM 2278 O O . HIS A 1 310 ? 16.308 -7.831 -26.594 1.00 86.00 310 HIS A O 1
ATOM 2284 N N . ASP A 1 311 ? 14.474 -8.819 -27.445 1.00 83.44 311 ASP A N 1
ATOM 2285 C CA . ASP A 1 311 ? 14.967 -10.176 -27.238 1.00 83.44 311 ASP A CA 1
ATOM 2286 C C . ASP A 1 311 ? 15.984 -10.552 -28.325 1.00 83.44 311 ASP A C 1
ATOM 2288 O O . ASP A 1 311 ? 15.671 -10.775 -29.493 1.00 83.44 311 ASP A O 1
ATOM 2292 N N . VAL A 1 312 ? 17.247 -10.638 -27.915 1.00 82.12 312 VAL A N 1
ATOM 2293 C CA . VAL A 1 312 ? 18.371 -11.014 -28.781 1.00 82.12 312 VAL A CA 1
ATOM 2294 C C . VAL A 1 312 ? 18.499 -12.533 -28.959 1.00 82.12 312 VAL A C 1
ATOM 2296 O O . VAL A 1 312 ? 19.431 -12.994 -29.618 1.00 82.12 312 VAL A O 1
ATOM 2299 N N . GLY A 1 313 ? 17.610 -13.332 -28.354 1.00 82.44 313 GLY A N 1
ATOM 2300 C CA . GLY A 1 313 ? 17.634 -14.797 -28.420 1.00 82.44 313 GLY A CA 1
ATOM 2301 C C . GLY A 1 313 ? 18.757 -15.443 -27.600 1.00 82.44 313 GLY A C 1
ATOM 2302 O O . GLY A 1 313 ? 18.993 -16.648 -27.701 1.00 82.44 313 GLY A O 1
ATOM 2303 N N . HIS A 1 314 ? 19.460 -14.655 -26.781 1.00 88.12 314 HIS A N 1
ATOM 2304 C CA . HIS A 1 314 ? 20.479 -15.114 -25.843 1.00 88.12 314 HIS A CA 1
ATOM 2305 C C . HIS A 1 314 ? 20.115 -14.698 -24.420 1.00 88.12 314 HIS A C 1
ATOM 2307 O O . HIS A 1 314 ? 19.644 -13.586 -24.188 1.00 88.12 314 HIS A O 1
ATOM 2313 N N . TYR A 1 315 ? 20.370 -15.587 -23.459 1.00 89.50 315 TYR A N 1
ATOM 2314 C CA . TYR A 1 315 ? 20.092 -15.315 -22.056 1.00 89.50 315 TYR A CA 1
ATOM 2315 C C . TYR A 1 315 ? 21.088 -14.301 -21.480 1.00 89.50 315 TYR A C 1
ATOM 2317 O O . TYR A 1 315 ? 22.253 -14.623 -21.251 1.00 89.50 315 TYR A O 1
ATOM 2325 N N . ASP A 1 316 ? 20.601 -13.096 -21.193 1.00 88.50 316 ASP A N 1
ATOM 2326 C CA . ASP A 1 316 ? 21.321 -12.054 -20.469 1.00 88.50 316 ASP A CA 1
ATOM 2327 C C . ASP A 1 316 ? 20.653 -11.787 -19.104 1.00 88.50 316 ASP A C 1
ATOM 2329 O O . ASP A 1 316 ? 19.660 -11.051 -19.018 1.00 88.50 316 ASP A O 1
ATOM 2333 N N . PRO A 1 317 ? 21.202 -12.335 -18.002 1.00 85.12 317 PRO A N 1
ATOM 2334 C CA . PRO A 1 317 ? 20.624 -12.198 -16.667 1.00 85.12 317 PRO A CA 1
ATOM 2335 C C . PRO A 1 317 ? 20.653 -10.765 -16.120 1.00 85.12 317 PRO A C 1
ATOM 2337 O O . PRO A 1 317 ? 20.041 -10.507 -15.085 1.00 85.12 317 PRO A O 1
ATOM 2340 N N . ARG A 1 318 ? 21.394 -9.841 -16.745 1.00 84.44 318 ARG A N 1
ATOM 2341 C CA . ARG A 1 318 ? 21.498 -8.443 -16.301 1.00 84.44 318 ARG A CA 1
ATOM 2342 C C . ARG A 1 318 ? 20.980 -7.454 -17.340 1.00 84.44 318 ARG A C 1
ATOM 2344 O O . ARG A 1 318 ? 20.909 -6.271 -17.021 1.00 84.44 318 ARG A O 1
ATOM 2351 N N . GLY A 1 319 ? 20.615 -7.885 -18.538 1.00 87.31 319 GLY A N 1
ATOM 2352 C CA . GLY A 1 319 ? 20.119 -7.023 -19.612 1.00 87.31 319 GLY A CA 1
ATOM 2353 C C . GLY A 1 319 ? 18.707 -7.393 -20.042 1.00 87.31 319 GLY A C 1
ATOM 2354 O O . GLY A 1 319 ? 17.791 -7.425 -19.221 1.00 87.31 319 GLY A O 1
ATOM 2355 N N . SER A 1 320 ? 18.516 -7.646 -21.334 1.00 89.06 320 SER A N 1
ATOM 2356 C CA . SER A 1 320 ? 17.186 -7.781 -21.944 1.00 89.06 320 SER A CA 1
ATOM 2357 C C . SER A 1 320 ? 16.357 -8.932 -21.370 1.00 89.06 320 SER A C 1
ATOM 2359 O O . SER A 1 320 ? 15.155 -8.758 -21.160 1.00 89.06 320 SER A O 1
ATOM 2361 N N . SER A 1 321 ? 16.963 -10.077 -21.032 1.00 91.62 321 SER A N 1
ATOM 2362 C CA . SER A 1 321 ? 16.206 -11.206 -20.472 1.00 91.62 321 SER A CA 1
ATOM 2363 C C . SER A 1 321 ? 15.622 -10.876 -19.098 1.00 91.62 321 SER A C 1
ATOM 2365 O O . SER A 1 321 ? 14.485 -11.244 -18.817 1.00 91.62 321 SER A O 1
ATOM 2367 N N . ALA A 1 322 ? 16.349 -10.140 -18.250 1.00 92.06 322 ALA A N 1
ATOM 2368 C CA . ALA A 1 322 ? 15.838 -9.716 -16.945 1.00 92.06 322 ALA A CA 1
ATOM 2369 C C . ALA A 1 322 ? 14.660 -8.735 -17.067 1.00 92.06 322 ALA A C 1
ATOM 2371 O O . ALA A 1 322 ? 13.675 -8.876 -16.341 1.00 92.06 322 ALA A O 1
ATOM 2372 N N . ALA A 1 323 ? 14.736 -7.781 -18.002 1.00 93.06 323 ALA A N 1
ATOM 2373 C CA . ALA A 1 323 ? 13.636 -6.857 -18.281 1.00 93.06 323 ALA A CA 1
ATOM 2374 C C . ALA A 1 323 ? 12.409 -7.606 -18.830 1.00 93.06 323 ALA A C 1
ATOM 2376 O O . ALA A 1 323 ? 11.305 -7.433 -18.323 1.00 93.06 323 ALA A O 1
ATOM 2377 N N . THR A 1 324 ? 12.610 -8.509 -19.792 1.00 93.88 324 THR A N 1
ATOM 2378 C CA . THR A 1 324 ? 11.536 -9.299 -20.420 1.00 93.88 324 THR A CA 1
ATOM 2379 C C . THR A 1 324 ? 10.821 -10.197 -19.413 1.00 93.88 324 THR A C 1
ATOM 2381 O O . THR A 1 324 ? 9.595 -10.184 -19.328 1.00 93.88 324 THR A O 1
ATOM 2384 N N . LEU A 1 325 ? 11.573 -10.936 -18.589 1.00 93.81 325 LEU A N 1
ATOM 2385 C CA . LEU A 1 325 ? 10.999 -11.783 -17.538 1.00 93.81 325 LEU A CA 1
ATOM 2386 C C . LEU A 1 325 ? 10.182 -10.965 -16.533 1.00 93.81 325 LEU A C 1
ATOM 2388 O O . LEU A 1 325 ? 9.135 -11.420 -16.069 1.00 93.81 325 LEU A O 1
ATOM 2392 N N . TYR A 1 326 ? 10.644 -9.757 -16.208 1.00 96.06 326 TYR A N 1
ATOM 2393 C CA . TYR A 1 326 ? 9.899 -8.853 -15.346 1.00 96.06 326 TYR A CA 1
ATOM 2394 C C . TYR A 1 326 ? 8.604 -8.361 -16.001 1.00 96.06 326 TYR A C 1
ATOM 2396 O O . TYR A 1 326 ? 7.564 -8.416 -15.351 1.00 96.06 326 TYR A O 1
ATOM 2404 N N . VAL A 1 327 ? 8.633 -7.957 -17.276 1.00 96.69 327 VAL A N 1
ATOM 2405 C CA . VAL A 1 327 ? 7.432 -7.539 -18.023 1.00 96.69 327 VAL A CA 1
ATOM 2406 C C . VAL A 1 327 ? 6.394 -8.663 -18.059 1.00 96.69 327 VAL A C 1
ATOM 2408 O O . VAL A 1 327 ? 5.236 -8.432 -17.727 1.00 96.69 327 VAL A O 1
ATOM 2411 N N . VAL A 1 328 ? 6.798 -9.901 -18.361 1.00 95.81 328 VAL A N 1
ATOM 2412 C CA . VAL A 1 328 ? 5.881 -11.056 -18.350 1.00 95.81 328 VAL A CA 1
ATOM 2413 C C . VAL A 1 328 ? 5.285 -11.278 -16.956 1.00 95.81 328 VAL A C 1
ATOM 2415 O O . VAL A 1 328 ? 4.073 -11.438 -16.824 1.00 95.81 328 VAL A O 1
ATOM 2418 N N . ARG A 1 329 ? 6.107 -11.222 -15.898 1.00 96.62 329 ARG A N 1
ATOM 2419 C CA . ARG A 1 329 ? 5.632 -11.334 -14.508 1.00 96.62 329 ARG A CA 1
ATOM 2420 C C . ARG A 1 329 ? 4.641 -10.226 -14.151 1.00 96.62 329 ARG A C 1
ATOM 2422 O O . ARG A 1 329 ? 3.648 -10.493 -13.477 1.00 96.62 329 ARG A O 1
ATOM 2429 N N . LEU A 1 330 ? 4.926 -8.995 -14.566 1.00 96.69 330 LEU A N 1
ATOM 2430 C CA . LEU A 1 330 ? 4.077 -7.834 -14.334 1.00 96.69 330 LEU A CA 1
ATOM 2431 C C . LEU A 1 330 ? 2.705 -8.034 -14.983 1.00 96.69 330 LEU A C 1
ATOM 2433 O O . LEU A 1 330 ? 1.689 -7.886 -14.310 1.00 96.69 330 LEU A O 1
ATOM 2437 N N . LEU A 1 331 ? 2.684 -8.444 -16.253 1.00 96.25 331 LEU A N 1
ATOM 2438 C CA . LEU A 1 331 ? 1.458 -8.711 -17.005 1.00 96.25 331 LEU A CA 1
ATOM 2439 C C . LEU A 1 331 ? 0.615 -9.806 -16.357 1.00 96.25 331 LEU A C 1
ATOM 2441 O O . LEU A 1 331 ? -0.577 -9.600 -16.164 1.00 96.25 331 LEU A O 1
ATOM 2445 N N . SER A 1 332 ? 1.222 -10.924 -15.943 1.00 95.75 332 SER A N 1
ATOM 2446 C CA . SER A 1 332 ? 0.491 -11.990 -15.242 1.00 95.75 332 SER A CA 1
ATOM 2447 C C . SER A 1 332 ? -0.159 -11.499 -13.944 1.00 95.75 332 SER A C 1
ATOM 2449 O O . SER A 1 332 ? -1.277 -11.894 -13.627 1.00 95.75 332 SER A O 1
ATOM 2451 N N . ARG A 1 333 ? 0.512 -10.609 -13.199 1.00 95.12 333 ARG A N 1
ATOM 2452 C CA . ARG A 1 333 ? -0.057 -10.012 -11.980 1.00 95.12 333 ARG A CA 1
ATOM 2453 C C . ARG A 1 333 ? -1.187 -9.036 -12.292 1.00 95.12 333 ARG A C 1
ATOM 2455 O O . ARG A 1 333 ? -2.176 -9.021 -11.570 1.00 95.12 333 ARG A O 1
ATOM 2462 N N . VAL A 1 334 ? -1.065 -8.219 -13.337 1.00 94.56 334 VAL A N 1
ATOM 2463 C CA . VAL A 1 334 ? -2.148 -7.309 -13.749 1.00 94.56 334 VAL A CA 1
ATOM 2464 C C . VAL A 1 334 ? -3.356 -8.101 -14.259 1.00 94.56 334 VAL A C 1
ATOM 2466 O O . VAL A 1 334 ? -4.485 -7.776 -13.908 1.00 94.56 334 VAL A O 1
ATOM 2469 N N . GLU A 1 335 ? -3.133 -9.181 -15.009 1.00 93.69 335 GLU A N 1
ATOM 2470 C CA . GLU A 1 335 ? -4.193 -10.084 -15.468 1.00 93.69 335 GLU A CA 1
ATOM 2471 C C . GLU A 1 335 ? -4.977 -10.693 -14.297 1.00 93.69 335 GLU A C 1
ATOM 2473 O O . GLU A 1 335 ? -6.200 -10.790 -14.358 1.00 93.69 335 GLU A O 1
ATOM 2478 N N . GLU A 1 336 ? -4.301 -11.051 -13.202 1.00 91.06 336 GLU A N 1
ATOM 2479 C CA . GLU A 1 336 ? -4.965 -11.521 -11.982 1.00 91.06 336 GLU A CA 1
ATOM 2480 C C . GLU A 1 336 ? -5.957 -10.482 -11.431 1.00 91.06 336 GLU A C 1
ATOM 2482 O O . GLU A 1 336 ? -7.057 -10.850 -11.028 1.00 91.06 336 GLU A O 1
ATOM 2487 N N . HIS A 1 337 ? -5.627 -9.187 -11.500 1.00 88.69 337 HIS A N 1
ATOM 2488 C CA . HIS A 1 337 ? -6.513 -8.107 -11.050 1.00 88.69 337 HIS A CA 1
ATOM 2489 C C . HIS A 1 337 ? -7.688 -7.854 -12.004 1.00 88.69 337 HIS A C 1
ATOM 2491 O O . HIS A 1 337 ? -8.720 -7.366 -11.562 1.00 88.69 337 HIS A O 1
ATOM 2497 N N . LEU A 1 338 ? -7.559 -8.198 -13.292 1.00 87.94 338 LEU A N 1
ATOM 2498 C CA . LEU A 1 338 ? -8.661 -8.130 -14.264 1.00 87.94 338 LEU A CA 1
ATOM 2499 C C . LEU A 1 338 ? -9.703 -9.241 -14.070 1.00 87.94 338 LEU A C 1
ATOM 2501 O O . LEU A 1 338 ? -10.806 -9.144 -14.605 1.00 87.94 338 LEU A O 1
ATOM 2505 N N . ARG A 1 339 ? -9.342 -10.323 -13.370 1.00 83.44 339 ARG A N 1
ATOM 2506 C CA . ARG A 1 339 ? -10.219 -11.480 -13.128 1.00 83.44 339 ARG A CA 1
ATOM 2507 C C . ARG A 1 339 ? -11.019 -11.385 -11.821 1.00 83.44 339 ARG A C 1
ATOM 2509 O O . ARG A 1 339 ? -11.876 -12.243 -11.611 1.00 83.44 339 ARG A O 1
ATOM 2516 N N . LEU A 1 340 ? -10.702 -10.417 -10.956 1.00 66.25 340 LEU A N 1
ATOM 2517 C CA . LEU A 1 340 ? -11.399 -10.136 -9.691 1.00 66.25 340 LEU A CA 1
ATOM 2518 C C . LEU A 1 340 ? -12.708 -9.377 -9.936 1.00 66.25 340 LEU A C 1
ATOM 2520 O O . LEU A 1 340 ? -13.686 -9.698 -9.225 1.00 66.25 340 LEU A O 1
#

Nearest PDB structures (foldseek):
  8eqh-assembly1_A  TM=3.390E-01  e=8.268E+00  Homo sapiens

Organism: Emiliania huxleyi (NCBI:txid2903)

pLDDT: mean 77.24, std 19.67, range [24.45, 96.94]

Sequence (340 aa):
AAMNEWLTPATSLLSLGPEPGSGAASSMALGEGDRAFVAQLGLASGLGRVGGGGEAGRLLSGEEEELLDVAPDLRVLRDAVFYFRLMMCPARGALPEPRAWRPRDGVLRWTFLSEAKGFEVRAFGGRPLRVAPPTASSAAVAERGGSMLSYMQRLWRREEAPRAPPSNADASALLRAAGCEGGGVASEEDVLLVRSLPSFGGRLSAHSCELLLSYLTAPYVRVPLVLQLLAQPATLPALASPELQAVLDAALFEPGEWLPATGAPQLAEAPAADRAALGTPCGLLLNELVHAPAATLRPLESMLELAQEHDVGHYDPRGSSAATLYVVRLLSRVEEHLRL

Radius of gyration: 24.53 Å; Cα contacts (8 Å, |Δi|>4): 424; chains: 1; bounding box: 56×46×64 Å

Secondary structure (DSSP, 8-state):
-HHHHTT-TTSSTT--SPPTT----------HHHHHHHHHHHHHHT---PPTTTHHHHHHHTSSTHHHHH-HHHHHHHHHHHHHHHHH--BGGGSPPSS---GGGG--EEEEEETTTEEEEEETTTEEE--------S-S--SS---HHHHHHHHHS----BSSPPPTT-HHHHHHHTT-S-----SHHHHHT-SS---TTTTS-HHHHHHHHHHHH-TTTHHHHHHHHHTSTTTGGGGGSHHHHHHHHHHHHS--SB--SSSPPP--SSS-S-GGGG-BSS-HHHHHHHH-HHHHHHHHHHHHHHHHHT--SS--TTSHHHHHHHHHHHHHHHHHHHT-

Solvent-accessible surface area (backbone atoms only — not comparable to full-atom values): 19647 Å² total; per-residue (Å²): 114,78,76,65,66,75,67,51,64,76,28,27,82,81,27,80,54,55,58,92,89,48,95,52,70,50,54,56,35,70,32,68,40,31,44,52,50,44,35,50,49,26,50,76,71,68,73,38,81,64,56,84,87,52,46,52,44,30,32,72,40,49,77,37,46,70,55,38,72,78,37,53,66,56,56,55,51,53,52,51,52,51,48,56,46,46,74,65,30,30,40,54,76,44,54,79,77,98,62,96,73,52,78,80,35,66,50,78,43,51,42,60,74,42,64,89,67,8,53,48,36,24,29,66,88,70,40,77,53,58,65,48,72,68,76,67,72,89,74,87,78,84,86,73,93,75,57,74,65,58,57,54,50,52,76,70,49,75,75,63,57,59,62,59,78,75,57,60,36,35,49,38,51,48,35,54,75,63,69,30,65,62,76,81,48,75,45,48,73,48,52,75,68,43,79,50,77,65,33,71,90,75,44,45,53,66,69,59,39,52,51,49,44,32,32,48,47,37,81,70,63,22,50,37,49,49,40,51,57,42,36,32,90,84,38,35,65,32,43,29,27,69,68,52,42,45,25,51,52,34,53,42,70,42,52,73,54,72,32,59,89,72,87,55,76,79,84,87,53,88,79,63,94,50,74,75,72,58,32,29,69,78,11,54,48,57,52,38,54,74,75,44,38,68,58,50,50,49,30,53,51,45,37,51,55,52,37,58,73,55,55,80,88,62,94,32,85,70,38,52,46,32,20,36,55,46,52,55,54,50,50,56,54,52,51,56,64,75,73,111

Foldseek 3Di:
DVVVVLPPLAFACNNQDPDVPDPDWRANAHGPSLQVVQQVLCVVQVVHGQDPWCSSQCCLLCVPVSSCVSPVVSQVVSLVSVVVLLVVAFFPVLDDDPDPDDVQQSDWHWDQDGNVRHIFIAGNVRDTHDRTHQPPDPPPPPPDDDDPVVVVVVVVPPRRHTPDQPFLLQLQSQCVVQVWPAHGDQALVSLVVTPDFDCLVVLADPVLRSQLSRLSNVQQCSQLSNLLSCLDLSNLQSLLRVSVLSNNCRSQPPQGQADDPPPQDDQPDPVGPDPSSSHYHRGNNLVCCVPPVCSNVVSLVSSQVSLVVPCPVDDDSRTSNSSNVSSVVVVVVSVVSVVD